Protein AF-A0A397RSS6-F1 (afdb_monomer_lite)

Foldseek 3Di:
DALCVLVVLCVLVVHDLVRLCVQLVHDSVVNVCSNVVNDPDDPVSVVSSCVVSVVSPPPDDDDDPPVVPVVVPVVPPPPDPDDDDDDDDDDDDDPDDDDDPPQPQDAQPPPRDTDRDPVQWDWDWDWDPPDPDTDIDIGIHGPVVVVCVVPPPDVVVVVCPDVVVVVLLVCLPVVLVVLLVVLQVVLVVCVVVVNVVSNVVSNVVSVLVSLLSSCVSNPVVPSVVLVVVLVVVVVVVVVVDDPDPDDDPPVVVVVVVVVVVVVVVSVVVNVVVSVVSVVCCVPVVVVVVVVVVVVVD

Sequence (297 aa):
MKGNYIKENRLRLNMTQSDLAEKLDVSVLKISRWEDDSIEPSLDEISKMASIFGEGDNLEENIDNTNQSLELLNEENAIEDSTLDELKVDTPLFEDSLKQSKVIHETCRRCGKTITNKDDLFVIIHSDSDNVKPSIREEYVCRICKFASENKPIVLKSCLKSPYFLVLSIHAIVWPLIHIMIFLGIAFSYFFEGNTALFIFFTLFAVIISTYIGCVISHNNFISKIFYIGIDYIRNAAKKYKPCSRFDFAGCARNERAFRFSGHILLFSFLASLFVGIFTSIFVYPYALIKNLKRAF

Radius of gyration: 34.44 Å; chains: 1; bounding box: 94×72×80 Å

Structure (mmCIF, N/CA/C/O backbone):
data_AF-A0A397RSS6-F1
#
_entry.id   AF-A0A397RSS6-F1
#
loop_
_atom_site.group_PDB
_atom_site.id
_atom_site.type_symbol
_atom_site.label_atom_id
_atom_site.label_alt_id
_atom_site.label_comp_id
_atom_site.label_asym_id
_atom_site.label_entity_id
_atom_site.label_seq_id
_atom_site.pdbx_PDB_ins_code
_atom_site.Cartn_x
_atom_site.Cartn_y
_atom_site.Cartn_z
_atom_site.occupancy
_atom_site.B_iso_or_equiv
_atom_site.auth_seq_id
_atom_site.auth_comp_id
_atom_site.auth_asym_id
_atom_site.auth_atom_id
_atom_site.pdbx_PDB_model_num
ATOM 1 N N . MET A 1 1 ? -35.796 18.996 18.328 1.00 61.34 1 MET A N 1
ATOM 2 C CA . MET A 1 1 ? -34.848 19.678 19.247 1.00 61.34 1 MET A CA 1
ATOM 3 C C . MET A 1 1 ? -33.461 19.580 18.628 1.00 61.34 1 MET A C 1
ATOM 5 O O . MET A 1 1 ? -33.112 18.483 18.229 1.00 61.34 1 MET A O 1
ATOM 9 N N . LYS A 1 2 ? -32.719 20.684 18.453 1.00 80.94 2 LYS A N 1
ATOM 10 C CA . LYS A 1 2 ? -31.412 20.654 17.758 1.00 80.94 2 LYS A CA 1
ATOM 11 C C . LYS A 1 2 ? -30.300 20.141 18.684 1.00 80.94 2 LYS A C 1
ATOM 13 O O . LYS A 1 2 ? -30.243 20.565 19.834 1.00 80.94 2 LYS A O 1
ATOM 18 N N . GLY A 1 3 ? -29.388 19.318 18.183 1.00 84.06 3 GLY A N 1
ATOM 19 C CA . GLY A 1 3 ? -28.268 18.724 18.918 1.00 84.06 3 GLY A CA 1
ATOM 20 C C . GLY A 1 3 ? -27.328 19.743 19.557 1.00 84.06 3 GLY A C 1
ATOM 21 O O . GLY A 1 3 ? -26.909 19.576 20.704 1.00 84.06 3 GLY A O 1
ATOM 22 N N . ASN A 1 4 ? -27.105 20.877 18.886 1.00 86.12 4 ASN A N 1
ATOM 23 C CA . ASN A 1 4 ? -26.340 21.996 19.450 1.00 86.12 4 ASN A CA 1
ATOM 24 C C . ASN A 1 4 ? -26.937 22.530 20.765 1.00 86.12 4 ASN A C 1
ATOM 26 O O . ASN A 1 4 ? -26.184 22.866 21.674 1.00 86.12 4 ASN A O 1
ATOM 30 N N . TYR A 1 5 ? -28.266 22.530 20.916 1.00 88.31 5 TYR A N 1
ATOM 31 C CA . TYR A 1 5 ? -28.932 22.998 22.138 1.00 88.31 5 TYR A CA 1
ATOM 32 C C . TYR A 1 5 ? -28.637 22.093 23.346 1.00 88.31 5 TYR A C 1
ATOM 34 O O . TYR A 1 5 ? -28.460 22.580 24.463 1.00 88.31 5 TYR A O 1
ATOM 42 N N . ILE A 1 6 ? -28.536 20.777 23.123 1.00 91.50 6 ILE A N 1
ATOM 43 C CA . ILE A 1 6 ? -28.175 19.795 24.161 1.00 91.50 6 ILE A CA 1
ATOM 44 C C . ILE A 1 6 ? -26.747 20.052 24.632 1.00 91.50 6 ILE A C 1
ATOM 46 O O . ILE A 1 6 ? -26.480 20.137 25.831 1.00 91.50 6 ILE A O 1
ATOM 50 N N . LYS A 1 7 ? -25.833 20.224 23.675 1.00 93.00 7 LYS A N 1
ATOM 51 C CA . LYS A 1 7 ? -24.418 20.465 23.945 1.00 93.00 7 LYS A CA 1
ATOM 52 C C . LYS A 1 7 ? -24.196 21.766 24.713 1.00 93.00 7 LYS A C 1
ATOM 54 O O . LYS A 1 7 ? -23.434 21.780 25.676 1.00 93.00 7 LYS A O 1
ATOM 59 N N . GLU A 1 8 ? -24.863 22.843 24.309 1.00 90.56 8 GLU A N 1
ATOM 60 C CA . GLU A 1 8 ? -24.770 24.151 24.964 1.00 90.56 8 GLU A CA 1
ATOM 61 C C . GLU A 1 8 ? -25.280 24.105 26.408 1.00 90.56 8 GLU A C 1
ATOM 63 O O . GLU A 1 8 ? -24.579 24.558 27.310 1.00 90.56 8 GLU A O 1
ATOM 68 N N . ASN A 1 9 ? -26.440 23.489 26.662 1.00 90.38 9 ASN A N 1
ATOM 69 C CA . ASN A 1 9 ? -26.976 23.368 28.021 1.00 90.38 9 ASN A CA 1
ATOM 70 C C . ASN A 1 9 ? -26.134 22.454 28.913 1.00 90.38 9 ASN A C 1
ATOM 72 O O . ASN A 1 9 ? -25.902 22.773 30.078 1.00 90.38 9 ASN A O 1
ATOM 76 N N . ARG A 1 10 ? -25.602 21.359 28.362 1.00 93.94 10 ARG A N 1
ATOM 77 C CA . ARG A 1 10 ? -24.673 20.491 29.089 1.00 93.94 10 ARG A CA 1
ATOM 78 C C . ARG A 1 10 ? -23.413 21.249 29.515 1.00 93.94 10 ARG A C 1
ATOM 80 O O . ARG A 1 10 ? -22.979 21.131 30.658 1.00 93.94 10 ARG A O 1
ATOM 87 N N . LEU A 1 11 ? -22.830 22.031 28.603 1.00 91.31 11 LEU A N 1
ATOM 88 C CA . LEU A 1 11 ? -21.647 22.844 28.893 1.00 91.31 11 LEU A CA 1
ATOM 89 C C . LEU A 1 11 ? -21.956 23.984 29.868 1.00 91.31 11 LEU A C 1
ATOM 91 O O . LEU A 1 11 ? -21.138 24.249 30.743 1.00 91.31 11 LEU A O 1
ATOM 95 N N . ARG A 1 12 ? -23.141 24.603 29.777 1.00 89.81 12 ARG A N 1
ATOM 96 C CA . ARG A 1 12 ? -23.616 25.614 30.737 1.00 89.81 12 ARG A CA 1
ATOM 97 C C . ARG A 1 12 ? -23.629 25.076 32.170 1.00 89.81 12 ARG A C 1
ATOM 99 O O . ARG A 1 12 ? -23.274 25.799 33.092 1.00 89.81 12 ARG A O 1
ATOM 106 N N . LEU A 1 13 ? -23.978 23.803 32.344 1.00 89.44 13 LEU A N 1
ATOM 107 C CA . LEU A 1 13 ? -23.986 23.116 33.638 1.00 89.44 13 LEU A CA 1
ATOM 108 C C . LEU A 1 13 ? -22.639 22.465 34.010 1.00 89.44 13 LEU A C 1
ATOM 110 O O . LEU A 1 13 ? -22.579 21.710 34.977 1.00 89.44 13 LEU A O 1
ATOM 114 N N . ASN A 1 14 ? -21.561 22.724 33.257 1.00 91.06 14 ASN A N 1
ATOM 115 C CA . ASN A 1 14 ? -20.232 22.117 33.436 1.00 91.06 14 ASN A CA 1
ATOM 116 C C . ASN A 1 14 ? -20.226 20.575 33.445 1.00 91.06 14 ASN A C 1
ATOM 118 O O . ASN A 1 14 ? -19.371 19.954 34.073 1.00 91.06 14 ASN A O 1
ATOM 122 N N . MET A 1 15 ? -21.156 19.944 32.729 1.00 91.12 15 MET A N 1
ATOM 123 C CA . MET A 1 15 ? -21.258 18.486 32.653 1.00 91.12 15 MET A CA 1
ATOM 124 C C . MET A 1 15 ? -20.458 17.934 31.471 1.00 91.12 15 MET A C 1
ATOM 126 O O . MET A 1 15 ? -20.428 18.517 30.384 1.00 91.12 15 MET A O 1
ATOM 130 N N . THR A 1 16 ? -19.849 16.763 31.632 1.00 93.31 16 THR A N 1
ATOM 131 C CA . THR A 1 16 ? -19.328 15.961 30.518 1.00 93.31 16 THR A CA 1
ATOM 132 C C . THR A 1 16 ? -20.450 15.142 29.870 1.00 93.31 16 THR A C 1
ATOM 134 O O . THR A 1 16 ? -21.538 14.996 30.427 1.00 93.31 16 THR A O 1
ATOM 137 N N . GLN A 1 17 ? -20.220 14.602 28.665 1.00 94.19 17 GLN A N 1
ATOM 138 C CA . GLN A 1 17 ? -21.208 13.724 28.013 1.00 94.19 17 GLN A CA 1
ATOM 139 C C . GLN A 1 17 ? -21.529 12.488 28.868 1.00 94.19 17 GLN A C 1
ATOM 141 O O . GLN A 1 17 ? -22.650 11.993 28.808 1.00 94.19 17 GLN A O 1
ATOM 146 N N . SER A 1 18 ? -20.566 12.011 29.664 1.00 92.50 18 SER A N 1
ATOM 147 C CA . SER A 1 18 ? -20.765 10.906 30.603 1.00 92.50 18 SER A CA 1
ATOM 148 C C . SER A 1 18 ? -21.692 11.292 31.751 1.00 92.50 18 SER A C 1
ATOM 150 O O . SER A 1 18 ? -22.596 10.529 32.064 1.00 92.50 18 SER A O 1
ATOM 152 N N . ASP A 1 19 ? -21.528 12.493 32.308 1.00 90.56 19 ASP A N 1
ATOM 153 C CA . ASP A 1 19 ? -22.337 12.955 33.443 1.00 90.56 19 ASP A CA 1
ATOM 154 C C . ASP A 1 19 ? -23.806 13.154 33.039 1.00 90.56 19 ASP A C 1
ATOM 156 O O . ASP A 1 19 ? -24.722 12.790 33.772 1.00 90.56 19 ASP A O 1
ATOM 160 N N . LEU A 1 20 ? -24.050 13.686 31.833 1.00 92.94 20 LEU A N 1
ATOM 161 C CA . LEU A 1 20 ? -25.410 13.805 31.297 1.00 92.94 20 LEU A CA 1
ATOM 162 C C . LEU A 1 20 ? -26.028 12.430 31.003 1.00 92.94 20 LEU A C 1
ATOM 164 O O . LEU A 1 20 ? -27.218 12.226 31.226 1.00 92.94 20 LEU A O 1
ATOM 168 N N . ALA A 1 21 ? -25.222 11.491 30.505 1.00 95.12 21 ALA A N 1
ATOM 169 C CA . ALA A 1 21 ? -25.665 10.133 30.217 1.00 95.12 21 ALA A CA 1
ATOM 170 C C . ALA A 1 21 ? -26.074 9.383 31.494 1.00 95.12 21 ALA A C 1
ATOM 172 O O . ALA A 1 21 ? -27.105 8.718 31.501 1.00 95.12 21 ALA A O 1
ATOM 173 N N . GLU A 1 22 ? -25.309 9.549 32.575 1.00 93.12 22 GLU A N 1
ATOM 174 C CA . GLU A 1 22 ? -25.611 8.984 33.891 1.00 93.12 22 GLU A CA 1
ATOM 175 C C . GLU A 1 22 ? -26.913 9.555 34.467 1.00 93.12 22 GLU A C 1
ATOM 177 O O . GLU A 1 22 ? -27.775 8.795 34.900 1.00 93.12 22 GLU A O 1
ATOM 182 N N . LYS A 1 23 ? -27.120 10.877 34.386 1.00 91.62 23 LYS A N 1
ATOM 183 C CA . LYS A 1 23 ? -28.360 11.517 34.863 1.00 91.62 23 LYS A CA 1
ATOM 184 C C . LYS A 1 23 ? -29.616 11.105 34.091 1.00 91.62 23 LYS A C 1
ATOM 186 O O . LYS A 1 23 ? -30.710 11.150 34.643 1.00 91.62 23 LYS A O 1
ATOM 191 N N . LEU A 1 24 ? -29.470 10.752 32.818 1.00 91.94 24 LEU A N 1
ATOM 192 C CA . LEU A 1 24 ? -30.577 10.347 31.948 1.00 91.94 24 LEU A CA 1
ATOM 193 C C . LEU A 1 24 ? -30.779 8.827 31.887 1.00 91.94 24 LEU A C 1
ATOM 195 O O . LEU A 1 24 ? -31.709 8.386 31.216 1.00 91.94 24 LEU A O 1
ATOM 199 N N . ASP A 1 25 ? -29.918 8.047 32.549 1.00 93.38 25 ASP A N 1
ATOM 200 C CA . ASP A 1 25 ? -29.847 6.584 32.436 1.00 93.38 25 ASP A CA 1
ATOM 201 C C . ASP A 1 25 ? -29.768 6.102 30.973 1.00 93.38 25 ASP A C 1
ATOM 203 O O . ASP A 1 25 ? -30.476 5.207 30.508 1.00 93.38 25 ASP A O 1
ATOM 207 N N . VAL A 1 26 ? -28.901 6.749 30.189 1.00 92.38 26 VAL A N 1
ATOM 208 C CA . VAL A 1 26 ? -28.655 6.391 28.787 1.00 92.38 26 VAL A CA 1
ATOM 209 C C . VAL A 1 26 ? -27.176 6.157 28.527 1.00 92.38 26 VAL A C 1
ATOM 211 O O . VAL A 1 26 ? -26.295 6.573 29.270 1.00 92.38 26 VAL A O 1
ATOM 214 N N . SER A 1 27 ? -26.859 5.498 27.412 1.00 92.75 27 SER A N 1
ATOM 215 C CA . SER A 1 27 ? -25.459 5.355 27.002 1.00 92.75 27 SER A CA 1
ATOM 216 C C . SER A 1 27 ? -24.869 6.694 26.539 1.00 92.75 27 SER A C 1
ATOM 218 O O . SER A 1 27 ? -25.512 7.433 25.793 1.00 92.75 27 SER A O 1
ATOM 220 N N . VAL A 1 28 ? -23.596 6.951 26.857 1.00 91.44 28 VAL A N 1
ATOM 221 C CA . VAL A 1 28 ? -22.838 8.135 26.389 1.00 91.44 28 VAL A CA 1
ATOM 222 C C . VAL A 1 28 ? -22.872 8.284 24.862 1.00 91.44 28 VAL A C 1
ATOM 224 O O . VAL A 1 28 ? -22.948 9.388 24.327 1.00 91.44 28 VAL A O 1
ATOM 227 N N . LEU A 1 29 ? -22.882 7.159 24.137 1.00 89.12 29 LEU A N 1
ATOM 228 C CA . LEU A 1 29 ? -23.001 7.149 22.678 1.00 89.12 29 LEU A CA 1
ATOM 229 C C . LEU A 1 29 ? -24.323 7.769 22.203 1.00 89.12 29 LEU A C 1
ATOM 231 O O . LEU A 1 29 ? -24.345 8.410 21.156 1.00 89.12 29 LEU A O 1
ATOM 235 N N . LYS A 1 30 ? -25.411 7.584 22.959 1.00 92.44 30 LYS A N 1
ATOM 236 C CA . LYS A 1 30 ? -26.723 8.166 22.656 1.00 92.44 30 LYS A CA 1
ATOM 237 C C . LYS A 1 30 ? -26.662 9.693 22.745 1.00 92.44 30 LYS A C 1
ATOM 239 O O . LYS A 1 30 ? -27.062 10.351 21.794 1.00 92.44 30 LYS A O 1
ATOM 244 N N . ILE A 1 31 ? -26.027 10.228 23.793 1.00 93.81 31 ILE A N 1
ATOM 245 C CA . ILE A 1 31 ? -25.783 11.672 23.958 1.00 93.81 31 ILE A CA 1
ATOM 246 C C . ILE A 1 31 ? -24.947 12.231 22.805 1.00 93.81 31 ILE A C 1
ATOM 248 O O . ILE A 1 31 ? -25.343 13.209 22.182 1.00 93.81 31 ILE A O 1
ATOM 252 N N . SER A 1 32 ? -23.825 11.585 22.466 1.00 92.12 32 SER A N 1
ATOM 253 C CA . SER A 1 32 ? -22.986 12.017 21.337 1.00 92.12 32 SER A CA 1
ATOM 254 C C . SER A 1 32 ? -23.769 12.045 20.025 1.00 92.12 32 SER A C 1
ATOM 256 O O . SER A 1 32 ? -23.600 12.964 19.232 1.00 92.12 32 SER A O 1
ATOM 258 N N . ARG A 1 33 ? -24.645 11.061 19.797 1.00 91.25 33 ARG A N 1
ATOM 259 C CA . ARG A 1 33 ? -25.476 11.003 18.592 1.00 91.25 33 ARG A CA 1
ATOM 260 C C . ARG A 1 33 ? -26.552 12.081 18.550 1.00 91.25 33 ARG A C 1
ATOM 262 O O . ARG A 1 33 ? -26.866 12.529 17.449 1.00 91.25 33 ARG A O 1
ATOM 269 N N . TRP A 1 34 ? -27.092 12.470 19.701 1.00 94.38 34 TRP A N 1
ATOM 270 C CA . TRP A 1 34 ? -28.018 13.593 19.811 1.00 94.38 34 TRP A CA 1
ATOM 271 C C . TRP A 1 34 ? -27.315 14.928 19.579 1.00 94.38 34 TRP A C 1
ATOM 273 O O . TRP A 1 34 ? -27.836 15.751 18.840 1.00 94.38 34 TRP A O 1
ATOM 283 N N . GLU A 1 35 ? -26.124 15.134 20.153 1.00 93.38 35 GLU A N 1
ATOM 284 C CA . GLU A 1 35 ? -25.342 16.365 19.955 1.00 93.38 35 GLU A CA 1
ATOM 285 C C . GLU A 1 35 ? -24.903 16.562 18.496 1.00 93.38 35 GLU A C 1
ATOM 287 O O . GLU A 1 35 ? -24.847 17.698 18.032 1.00 93.38 35 GLU A O 1
ATOM 292 N N . ASP A 1 36 ? -24.637 15.471 17.772 1.00 91.25 36 ASP A N 1
ATOM 293 C CA . ASP A 1 36 ? -24.241 15.483 16.357 1.00 91.25 36 ASP A CA 1
ATOM 294 C C . ASP A 1 36 ? -25.440 15.459 15.376 1.00 91.25 36 ASP A C 1
ATOM 296 O O . ASP A 1 36 ? -25.244 15.220 14.183 1.00 91.25 36 ASP A O 1
ATOM 300 N N . ASP A 1 37 ? -26.680 15.648 15.854 1.00 88.38 37 ASP A N 1
ATOM 301 C CA . ASP A 1 37 ? -27.925 15.604 15.054 1.00 88.38 37 ASP A CA 1
ATOM 302 C C . ASP A 1 37 ? -28.126 14.289 14.261 1.00 88.38 37 ASP A C 1
ATOM 304 O O . ASP A 1 37 ? -28.884 14.215 13.294 1.00 88.38 37 ASP A O 1
ATOM 308 N N . SER A 1 38 ? -27.439 13.213 14.657 1.00 82.00 38 SER A N 1
ATOM 309 C CA . SER A 1 38 ? -27.471 11.933 13.935 1.00 82.00 38 SER A CA 1
ATOM 310 C C . SER A 1 38 ? -28.691 11.075 14.278 1.00 82.00 38 SER A C 1
ATOM 312 O O . SER A 1 38 ? -29.079 10.211 13.491 1.00 82.00 38 SER A O 1
ATOM 314 N N . ILE A 1 39 ? -29.267 11.284 15.464 1.00 87.19 39 ILE A N 1
ATOM 315 C CA . ILE A 1 39 ? -30.480 10.635 15.968 1.00 87.19 39 ILE A CA 1
ATOM 316 C C . ILE A 1 39 ? -31.247 11.679 16.779 1.00 87.19 39 ILE A C 1
ATOM 318 O O . ILE A 1 39 ? -30.634 12.425 17.539 1.00 87.19 39 ILE A O 1
ATOM 322 N N . GLU A 1 40 ? -32.573 11.708 16.659 1.00 87.25 40 GLU A N 1
ATOM 323 C CA . GLU A 1 40 ? -33.415 12.559 17.502 1.00 87.25 40 GLU A CA 1
ATOM 324 C C . GLU A 1 40 ? -33.779 11.851 18.824 1.00 87.25 40 GLU A C 1
ATOM 326 O O . GLU A 1 40 ? -34.055 10.645 18.818 1.00 87.25 40 GLU A O 1
ATOM 331 N N . PRO A 1 41 ? -33.759 12.560 19.968 1.00 89.69 41 PRO A N 1
ATOM 332 C CA . PRO A 1 41 ? -34.230 12.024 21.242 1.00 89.69 41 PRO A CA 1
ATOM 333 C C . PRO A 1 41 ? -35.751 11.820 21.232 1.00 89.69 41 PRO A C 1
ATOM 335 O O . PRO A 1 41 ? -36.490 12.561 20.584 1.00 89.69 41 PRO A O 1
ATOM 338 N N . SER A 1 42 ? -36.221 10.821 21.977 1.00 90.12 42 SER A N 1
ATOM 339 C CA . SER A 1 42 ? -37.654 10.581 22.181 1.00 90.12 42 SER A CA 1
ATOM 340 C C . SER A 1 42 ? -38.282 11.625 23.113 1.00 90.12 42 SER A C 1
ATOM 342 O O . SER A 1 42 ? -37.580 12.321 23.845 1.00 90.12 42 SER A O 1
ATOM 344 N N . LEU A 1 43 ? -39.615 11.728 23.113 1.00 81.94 43 LEU A N 1
ATOM 345 C CA . LEU A 1 43 ? -40.342 12.694 23.949 1.00 81.94 43 LEU A CA 1
ATOM 346 C C . LEU A 1 43 ? -40.062 12.520 25.453 1.00 81.94 43 LEU A C 1
ATOM 348 O O . LEU A 1 43 ? -39.875 13.517 26.146 1.00 81.94 43 LEU A O 1
ATOM 352 N N . ASP A 1 44 ? -39.950 11.281 25.939 1.00 86.12 44 ASP A N 1
ATOM 353 C CA . ASP A 1 44 ? -39.590 10.985 27.337 1.00 86.12 44 ASP A CA 1
ATOM 354 C C . ASP A 1 44 ? -38.183 11.509 27.686 1.00 86.12 44 ASP A C 1
ATOM 356 O O . ASP A 1 44 ? -37.962 12.145 28.715 1.00 86.12 44 ASP A O 1
ATOM 360 N N . GLU A 1 45 ? -37.224 11.330 26.778 1.00 90.94 45 GLU A N 1
ATOM 361 C CA . GLU A 1 45 ? -35.846 11.800 26.960 1.00 90.94 45 GLU A CA 1
ATOM 362 C C . GLU A 1 45 ? -35.745 13.320 26.896 1.00 90.94 45 GLU A C 1
ATOM 364 O O . GLU A 1 45 ? -34.968 13.917 27.638 1.00 90.94 45 GLU A O 1
ATOM 369 N N . ILE A 1 46 ? -36.549 13.953 26.040 1.00 88.94 46 ILE A N 1
ATOM 370 C CA . ILE A 1 46 ? -36.679 15.411 25.988 1.00 88.94 46 ILE A CA 1
ATOM 371 C C . ILE A 1 46 ? -37.256 15.933 27.306 1.00 88.94 46 ILE A C 1
ATOM 373 O O . ILE A 1 46 ? -36.728 16.908 27.834 1.00 88.94 46 ILE A O 1
ATOM 377 N N . SER A 1 47 ? -38.270 15.272 27.872 1.00 84.44 47 SER A N 1
ATOM 378 C CA . SER A 1 47 ? -38.851 15.651 29.166 1.00 84.44 47 SER A CA 1
ATOM 379 C C . SER A 1 47 ? -37.823 15.554 30.297 1.00 84.44 47 SER A C 1
ATOM 381 O O . SER A 1 47 ? -37.648 16.501 31.058 1.00 84.44 47 SER A O 1
ATOM 383 N N . LYS A 1 48 ? -37.071 14.449 30.365 1.00 89.00 4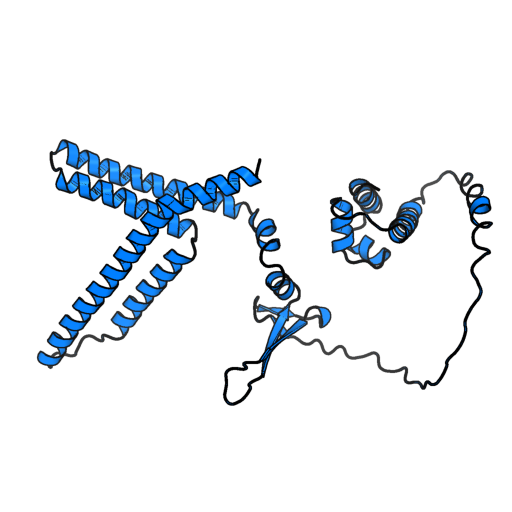8 LYS A N 1
ATOM 384 C CA . LYS A 1 48 ? -36.004 14.260 31.363 1.00 89.00 48 LYS A CA 1
ATOM 385 C C . LYS A 1 48 ? -34.865 15.267 31.196 1.00 89.00 48 LYS A C 1
ATOM 387 O O . LYS A 1 48 ? -34.371 15.818 32.178 1.00 89.00 48 LYS A O 1
ATOM 392 N N . MET A 1 49 ? -34.465 15.552 29.954 1.00 89.62 49 MET A N 1
ATOM 393 C CA . MET A 1 49 ? -33.481 16.596 29.656 1.00 89.62 49 MET A CA 1
ATOM 394 C C . MET A 1 49 ? -33.978 17.978 30.074 1.00 89.62 49 MET A C 1
ATOM 396 O O . MET A 1 49 ? -33.200 18.749 30.627 1.00 89.62 49 MET A O 1
ATOM 400 N N . ALA A 1 50 ? -35.255 18.288 29.849 1.00 86.62 50 ALA A N 1
ATOM 401 C CA . ALA A 1 50 ? -35.848 19.554 30.260 1.00 86.62 50 ALA A CA 1
ATOM 402 C C . ALA A 1 50 ? -35.822 19.725 31.786 1.00 86.62 50 ALA A C 1
ATOM 404 O O . ALA A 1 50 ? -35.469 20.805 32.252 1.00 86.62 50 ALA A O 1
ATOM 405 N N . SER A 1 51 ? -36.086 18.666 32.562 1.00 86.56 51 SER A N 1
ATOM 406 C CA . SER A 1 51 ? -35.939 18.695 34.025 1.00 86.56 51 SER A CA 1
ATOM 407 C C . SER A 1 51 ? -34.497 19.001 34.448 1.00 86.56 51 SER A C 1
ATOM 409 O O . SER A 1 51 ? -34.265 19.910 35.236 1.00 86.56 51 SER A O 1
ATOM 411 N N . ILE A 1 52 ? -33.509 18.324 33.854 1.00 86.81 52 ILE A N 1
ATOM 412 C CA . ILE A 1 52 ? -32.087 18.520 34.192 1.00 86.81 52 ILE A CA 1
ATOM 413 C C . ILE A 1 52 ? -31.584 19.909 33.772 1.00 86.81 52 ILE A C 1
ATOM 415 O O . ILE A 1 52 ? -30.792 20.528 34.481 1.00 86.81 52 ILE A O 1
ATOM 419 N N . PHE A 1 53 ? -32.007 20.401 32.606 1.00 86.81 53 PHE A N 1
ATOM 420 C CA . PHE A 1 53 ? -31.600 21.714 32.101 1.00 86.81 53 PHE A CA 1
ATOM 421 C C . PHE A 1 53 ? -32.337 22.867 32.799 1.00 86.81 53 PHE A C 1
ATOM 423 O O . PHE A 1 53 ? -31.780 23.965 32.882 1.00 86.81 53 PHE A O 1
ATOM 430 N N . GLY A 1 54 ? -33.538 22.610 33.328 1.00 70.19 54 GLY A N 1
ATOM 431 C CA . GLY A 1 54 ? -34.329 23.534 34.146 1.00 70.19 54 GLY A CA 1
ATOM 432 C C . GLY A 1 54 ? -33.850 23.648 35.597 1.00 70.19 54 GLY A C 1
ATOM 433 O O . GLY A 1 54 ? -33.921 24.725 36.171 1.00 70.19 54 GLY A O 1
ATOM 434 N N . GLU A 1 55 ? -33.255 22.597 36.169 1.00 58.03 55 GLU A N 1
ATOM 435 C CA . GLU A 1 55 ? -32.635 22.629 37.512 1.00 58.03 55 GLU A CA 1
ATOM 436 C C . GLU A 1 55 ? -31.366 23.503 37.598 1.00 58.03 55 GLU A C 1
ATOM 438 O O . GLU A 1 55 ? -30.803 23.699 38.676 1.00 58.03 55 GLU A O 1
ATOM 443 N N . GLY A 1 56 ? -30.904 24.044 36.466 1.00 45.88 56 GLY A N 1
ATOM 444 C CA . GLY A 1 56 ? -29.797 24.996 36.400 1.00 45.88 56 GLY A CA 1
ATOM 445 C C . GLY A 1 56 ? -30.117 26.406 36.901 1.00 45.88 56 GLY A C 1
ATOM 446 O O . GLY A 1 56 ? -29.183 27.191 37.052 1.00 45.88 56 GLY A O 1
ATOM 447 N N . ASP A 1 57 ? -31.389 26.731 37.151 1.00 41.38 57 ASP A N 1
ATOM 448 C CA . ASP A 1 57 ? -31.802 28.013 37.730 1.00 41.38 57 ASP A CA 1
ATOM 449 C C . ASP A 1 57 ? -31.819 27.935 39.259 1.00 41.38 57 ASP A C 1
ATOM 451 O O . ASP A 1 57 ? -32.844 27.792 39.916 1.00 41.38 57 ASP A O 1
ATOM 455 N N . ASN A 1 58 ? -30.629 28.081 39.832 1.00 37.78 58 ASN A N 1
ATOM 456 C CA . ASN A 1 58 ? -30.469 28.810 41.083 1.00 37.78 58 ASN A CA 1
ATOM 457 C C . ASN A 1 58 ? -29.481 29.945 40.835 1.00 37.78 58 ASN A C 1
ATOM 459 O O . ASN A 1 58 ? -28.311 29.859 41.197 1.00 37.78 58 ASN A O 1
ATOM 463 N N . LEU A 1 59 ? -29.984 30.990 40.183 1.00 37.66 59 LEU A N 1
ATOM 464 C CA . LEU A 1 59 ? -29.574 32.381 40.343 1.00 37.66 59 LEU A CA 1
ATOM 465 C C . LEU A 1 59 ? -30.801 33.226 39.966 1.00 37.66 59 LEU A C 1
ATOM 467 O O . LEU A 1 59 ? -31.016 33.524 38.802 1.00 37.66 59 LEU A O 1
ATOM 471 N N . GLU A 1 60 ? -31.630 33.481 40.983 1.00 44.28 60 GLU A N 1
ATOM 472 C CA . GLU A 1 60 ? -32.561 34.613 41.129 1.00 44.28 60 GLU A CA 1
ATOM 473 C C . GLU A 1 60 ? -33.252 35.136 39.850 1.00 44.28 60 GLU A C 1
ATOM 475 O O . GLU A 1 60 ? -32.710 36.000 39.174 1.00 44.28 60 GLU A O 1
ATOM 480 N N . GLU A 1 61 ? -34.476 34.668 39.566 1.00 44.72 61 GLU A N 1
ATOM 481 C CA . GLU A 1 61 ? -35.687 35.479 39.285 1.00 44.72 61 GLU A CA 1
ATOM 482 C C . GLU A 1 61 ? -36.771 34.670 38.539 1.00 44.72 61 GLU A C 1
ATOM 484 O O . GLU A 1 61 ? -36.487 33.884 37.643 1.00 44.72 61 GLU A O 1
ATOM 489 N N . ASN A 1 62 ? -38.036 34.961 38.867 1.00 36.28 62 ASN A N 1
ATOM 490 C CA . ASN A 1 62 ? -39.273 34.568 38.167 1.00 36.28 62 ASN A CA 1
ATOM 491 C C . ASN A 1 62 ? -39.872 33.178 38.441 1.00 36.28 62 ASN A C 1
ATOM 493 O O . ASN A 1 62 ? -40.201 32.404 37.542 1.00 36.28 62 ASN A O 1
ATOM 497 N N . ILE A 1 63 ? -40.190 32.957 39.717 1.00 41.66 63 ILE A N 1
ATOM 498 C CA . ILE A 1 63 ? -41.448 32.303 40.100 1.00 41.66 63 ILE A CA 1
ATOM 499 C C . ILE A 1 63 ? -42.570 33.243 39.643 1.00 41.66 63 ILE A C 1
ATOM 501 O O . ILE A 1 63 ? -42.614 34.349 40.157 1.00 41.66 63 ILE A O 1
ATOM 505 N N . ASP A 1 64 ? -43.388 32.850 38.660 1.00 44.75 64 ASP A N 1
ATOM 506 C CA . ASP A 1 64 ? -44.801 33.286 38.541 1.00 44.75 64 ASP A CA 1
ATOM 507 C C . ASP A 1 64 ? -45.543 32.643 37.348 1.00 44.75 64 ASP A C 1
ATOM 509 O O . ASP A 1 64 ? -46.763 32.520 37.385 1.00 44.75 64 ASP A O 1
ATOM 513 N N . ASN A 1 65 ? -44.856 32.127 36.318 1.00 46.31 65 ASN A N 1
ATOM 514 C CA . ASN A 1 65 ? -45.544 31.694 35.084 1.00 46.31 65 ASN A CA 1
ATOM 515 C C . ASN A 1 65 ? -45.840 30.183 34.954 1.00 46.31 65 ASN A C 1
ATOM 517 O O . ASN A 1 65 ? -46.538 29.781 34.025 1.00 46.31 65 ASN A O 1
ATOM 521 N N . THR A 1 66 ? -45.352 29.329 35.859 1.00 42.41 66 THR A N 1
ATOM 522 C CA . THR A 1 66 ? -45.450 27.858 35.700 1.00 42.41 66 THR A CA 1
ATOM 523 C C . THR A 1 66 ? -46.755 27.261 36.240 1.00 42.41 66 THR A C 1
ATOM 525 O O . THR A 1 66 ? -47.160 26.178 35.828 1.00 42.41 66 THR A O 1
ATOM 528 N N . ASN A 1 67 ? -47.469 27.971 37.116 1.00 48.12 67 ASN A N 1
ATOM 529 C CA . ASN A 1 67 ? -48.689 27.436 37.732 1.00 48.12 67 ASN A CA 1
ATOM 530 C C . ASN A 1 67 ? -49.907 27.448 36.791 1.00 48.12 67 ASN A C 1
ATOM 532 O O . ASN A 1 67 ? -50.888 26.770 37.069 1.00 48.12 67 ASN A O 1
ATOM 536 N N . GLN A 1 68 ? -49.847 28.162 35.661 1.00 48.94 68 GLN A N 1
ATOM 537 C CA . GLN A 1 68 ? -50.984 28.297 34.743 1.00 48.94 68 GLN A CA 1
ATOM 538 C C . GLN A 1 68 ? -51.078 27.169 33.698 1.00 48.94 68 GLN A C 1
ATOM 540 O O . GLN A 1 68 ? -52.144 26.925 33.142 1.00 48.94 68 GLN A O 1
ATOM 545 N N . SER A 1 69 ? -49.982 26.457 33.426 1.00 48.06 69 SER A N 1
ATOM 546 C CA . SER A 1 69 ? -49.923 25.399 32.403 1.00 48.06 69 SER A CA 1
ATOM 547 C C . SER A 1 69 ? -50.128 23.982 32.956 1.00 48.06 69 SER A C 1
ATOM 549 O O . SER A 1 69 ? -50.384 23.065 32.178 1.00 48.06 69 SER A O 1
ATOM 551 N N . LEU A 1 70 ? -50.068 23.799 34.280 1.00 51.25 70 LEU A N 1
ATOM 552 C CA . LEU A 1 70 ? -50.250 22.503 34.951 1.00 51.25 70 LEU A CA 1
ATOM 553 C C . LEU A 1 70 ? -51.726 22.139 35.198 1.00 51.25 70 LEU A C 1
ATOM 555 O O . LEU A 1 70 ? -52.045 20.957 35.301 1.00 51.25 70 LEU A O 1
ATOM 559 N N . GLU A 1 71 ? -52.640 23.114 35.233 1.00 53.16 71 GLU A N 1
ATOM 560 C CA . GLU A 1 71 ? -54.080 22.843 35.393 1.00 53.16 71 GLU A CA 1
ATOM 561 C C . GLU A 1 71 ? -54.734 22.288 34.117 1.00 53.16 71 GLU A C 1
ATOM 563 O O . GLU A 1 71 ? -55.682 21.518 34.207 1.00 53.16 71 GLU A O 1
ATOM 568 N N . LEU A 1 72 ? -54.194 22.588 32.930 1.00 53.72 72 LEU A N 1
ATOM 569 C CA . LEU A 1 72 ? -54.796 22.181 31.651 1.00 53.72 72 LEU A CA 1
ATOM 570 C C . LEU A 1 72 ? -54.471 20.738 31.229 1.00 53.72 72 LEU A C 1
ATOM 572 O O . LEU A 1 72 ? -55.144 20.198 30.359 1.00 53.72 72 LEU A O 1
ATOM 576 N N . LEU A 1 73 ? -53.455 20.104 31.825 1.00 46.25 73 LEU A N 1
ATOM 577 C CA . LEU A 1 73 ? -53.008 18.752 31.447 1.00 46.25 73 LEU A CA 1
ATOM 578 C C . LEU A 1 73 ? -53.565 17.644 32.354 1.00 46.25 73 LEU A C 1
ATOM 580 O O . LEU A 1 73 ? -53.483 16.466 32.010 1.00 46.25 73 LEU A O 1
ATOM 584 N N . ASN A 1 74 ? -54.148 18.005 33.501 1.00 49.53 74 ASN A N 1
ATOM 585 C CA . ASN A 1 74 ? -54.696 17.040 34.458 1.00 49.53 74 ASN A CA 1
ATOM 586 C C . ASN A 1 74 ? -56.117 16.561 34.111 1.00 49.53 74 ASN A C 1
ATOM 588 O O . ASN A 1 74 ? -56.582 15.597 34.714 1.00 49.53 74 ASN A O 1
ATOM 592 N N . GLU A 1 75 ? -56.796 17.172 33.134 1.00 49.12 75 GLU A N 1
ATOM 593 C CA . GLU A 1 75 ? -58.144 16.754 32.715 1.00 49.12 75 GLU A CA 1
ATOM 594 C C . GLU A 1 75 ? -58.151 15.641 31.645 1.00 49.12 75 GLU A C 1
ATOM 596 O O . GLU A 1 75 ? -59.163 14.959 31.498 1.00 49.12 75 GLU A O 1
ATOM 601 N N . GLU A 1 76 ? -57.040 15.377 30.942 1.00 45.28 76 GLU A N 1
ATOM 602 C CA . GLU A 1 76 ? -57.023 14.397 29.835 1.00 45.28 76 GLU A CA 1
ATOM 603 C C . GLU A 1 76 ? -56.681 12.950 30.247 1.00 45.28 76 GLU A C 1
ATOM 605 O O . GLU A 1 76 ? -57.023 12.019 29.523 1.00 45.28 76 GLU A O 1
ATOM 610 N N . ASN A 1 77 ? -56.083 12.709 31.420 1.00 43.16 77 ASN A N 1
ATOM 611 C CA . ASN A 1 77 ? -55.563 11.378 31.793 1.00 43.16 77 ASN A CA 1
ATOM 612 C C . ASN A 1 77 ? -56.486 10.533 32.699 1.00 43.16 77 ASN A C 1
ATOM 614 O O . ASN A 1 77 ? -56.048 9.538 33.272 1.00 43.16 77 ASN A O 1
ATOM 618 N N . ALA A 1 78 ? -57.766 10.890 32.835 1.00 39.16 78 ALA A N 1
ATOM 619 C CA . ALA A 1 78 ? -58.724 10.155 33.674 1.00 39.16 78 ALA A CA 1
ATOM 620 C C . ALA A 1 78 ? -59.425 8.968 32.969 1.00 39.16 78 ALA A C 1
ATOM 622 O O . ALA A 1 78 ? -60.348 8.382 33.534 1.00 39.16 78 ALA A O 1
ATOM 623 N N . ILE A 1 79 ? -59.037 8.610 31.740 1.00 46.22 79 ILE A N 1
ATOM 624 C CA . ILE A 1 79 ? -59.733 7.601 30.927 1.00 46.22 79 ILE A CA 1
ATOM 625 C C . ILE A 1 79 ? -58.711 6.656 30.291 1.00 46.22 79 ILE A C 1
ATOM 627 O O . ILE A 1 79 ? -58.361 6.844 29.140 1.00 46.22 79 ILE A O 1
ATOM 631 N N . GLU A 1 80 ? -58.203 5.677 31.038 1.00 33.69 80 GLU A N 1
ATOM 632 C CA . GLU A 1 80 ? -57.778 4.347 30.536 1.00 33.69 80 GLU A CA 1
ATOM 633 C C . GLU A 1 80 ? -57.185 3.517 31.693 1.00 33.69 80 GLU A C 1
ATOM 635 O O . GLU A 1 80 ? -56.116 2.925 31.609 1.00 33.69 80 GLU A O 1
ATOM 640 N N . ASP A 1 81 ? -57.912 3.473 32.813 1.00 38.72 81 ASP A N 1
ATOM 641 C CA . ASP A 1 81 ? -57.736 2.462 33.856 1.00 38.72 81 ASP A CA 1
ATOM 642 C C . ASP A 1 81 ? -58.961 1.542 33.816 1.00 38.72 81 ASP A C 1
ATOM 644 O O . ASP A 1 81 ? -60.013 1.859 34.368 1.00 38.72 81 ASP A O 1
ATOM 648 N N . SER A 1 82 ? -58.882 0.451 33.050 1.00 40.22 82 SER A N 1
ATOM 649 C CA . SER A 1 82 ? -59.645 -0.771 33.334 1.00 40.22 82 SER A CA 1
ATOM 650 C C . SER A 1 82 ? -59.210 -1.927 32.430 1.00 40.22 82 SER A C 1
ATOM 652 O O . SER A 1 82 ? -59.114 -1.783 31.214 1.00 40.22 82 SER A O 1
ATOM 654 N N . THR A 1 83 ? -59.085 -3.106 33.047 1.00 34.28 83 THR A N 1
ATOM 655 C CA . THR A 1 83 ? -58.863 -4.451 32.472 1.00 34.28 83 THR A CA 1
ATOM 656 C C . THR A 1 83 ? -57.388 -4.802 32.194 1.00 34.28 83 THR A C 1
ATOM 658 O O . THR A 1 83 ? -56.715 -4.128 31.434 1.00 34.28 83 THR A O 1
ATOM 661 N N . LEU A 1 84 ? -56.785 -5.857 32.749 1.00 31.44 84 LEU A N 1
ATOM 662 C CA . LEU A 1 84 ? -57.307 -7.000 33.492 1.00 31.44 84 LEU A CA 1
ATOM 663 C C . LEU A 1 84 ? -56.181 -7.609 34.355 1.00 31.44 84 LEU A C 1
ATOM 665 O O . LEU A 1 84 ? -55.048 -7.766 33.901 1.00 31.44 84 LEU A O 1
ATOM 669 N N . ASP A 1 85 ? -56.553 -7.952 35.583 1.00 34.81 85 ASP A N 1
ATOM 670 C CA . ASP A 1 85 ? -55.814 -8.707 36.591 1.00 34.81 85 ASP A CA 1
ATOM 671 C C . ASP A 1 85 ? -55.525 -10.177 36.203 1.00 34.81 85 ASP A C 1
ATOM 673 O O . ASP A 1 85 ? -56.181 -10.760 35.342 1.00 34.81 85 ASP A O 1
ATOM 677 N N . GLU A 1 86 ? -54.617 -10.763 36.999 1.00 38.22 86 GLU A N 1
ATOM 678 C CA . GLU A 1 86 ? -54.440 -12.187 37.355 1.00 38.22 86 GLU A CA 1
ATOM 679 C C . GLU A 1 86 ? -53.616 -13.147 36.457 1.00 38.22 86 GLU A C 1
ATOM 681 O O . GLU A 1 86 ? -54.096 -13.718 35.484 1.00 38.22 86 GLU A O 1
ATOM 686 N N . LEU A 1 87 ? -52.404 -13.506 36.927 1.00 33.16 87 LEU A N 1
ATOM 687 C CA . LEU A 1 87 ? -52.209 -14.747 37.712 1.00 33.16 87 LEU A CA 1
ATOM 688 C C . LEU A 1 87 ? -50.880 -14.741 38.518 1.00 33.16 87 LEU A C 1
ATOM 690 O O . LEU A 1 87 ? -49.805 -14.486 37.979 1.00 33.16 87 LEU A O 1
ATOM 694 N N . LYS A 1 88 ? -50.980 -15.033 39.824 1.00 35.75 88 LYS A N 1
ATOM 695 C CA . LYS A 1 88 ? -49.911 -15.133 40.849 1.00 35.75 88 LYS A CA 1
ATOM 696 C C . LYS A 1 88 ? -49.155 -16.482 40.837 1.00 35.75 88 LYS A C 1
ATOM 698 O O . LYS A 1 88 ? -49.624 -17.416 40.192 1.00 35.75 88 LYS A O 1
ATOM 703 N N . VAL A 1 89 ? -48.133 -16.563 41.723 1.00 34.16 89 VAL A N 1
ATOM 704 C CA . VAL A 1 89 ? -47.584 -17.724 42.501 1.00 34.16 89 VAL A CA 1
ATOM 705 C C . VAL A 1 89 ? -46.156 -18.110 42.047 1.00 34.16 89 VAL A C 1
ATOM 707 O O . VAL A 1 89 ? -45.963 -18.383 40.872 1.00 34.16 89 VAL A O 1
ATOM 710 N N . ASP A 1 90 ? -45.071 -18.168 42.839 1.00 31.22 90 ASP A N 1
ATOM 711 C CA . ASP A 1 90 ? -44.772 -17.988 44.273 1.00 31.22 90 ASP A CA 1
ATOM 712 C C . ASP A 1 90 ? -43.274 -17.629 44.459 1.00 31.22 90 ASP A C 1
ATOM 714 O O . ASP A 1 90 ? -42.414 -18.055 43.685 1.00 31.22 90 ASP A O 1
ATOM 718 N N . THR A 1 91 ? -42.955 -16.893 45.526 1.00 35.12 91 THR A N 1
ATOM 719 C CA . THR A 1 91 ? -41.597 -16.629 46.057 1.00 35.12 91 THR A CA 1
ATOM 720 C C . THR A 1 91 ? -41.137 -17.789 46.972 1.00 35.12 91 THR A C 1
ATOM 722 O O . THR A 1 91 ? -41.993 -18.495 47.506 1.00 35.12 91 THR A O 1
ATOM 725 N N . PRO A 1 92 ? -39.824 -17.986 47.253 1.00 38.59 92 PRO A N 1
ATOM 726 C CA . PRO A 1 92 ? -39.240 -17.246 48.383 1.00 38.59 92 PRO A CA 1
ATOM 727 C C . PRO A 1 92 ? -37.750 -16.847 48.253 1.00 38.59 92 PRO A C 1
ATOM 729 O O . PRO A 1 92 ? -36.904 -17.612 47.803 1.00 38.59 92 PRO A O 1
ATOM 732 N N . LEU A 1 93 ? -37.471 -15.628 48.735 1.00 35.59 93 LEU A N 1
ATOM 733 C CA . LEU A 1 93 ? -36.354 -15.218 49.604 1.00 35.59 93 LEU A CA 1
ATOM 734 C C . LEU A 1 93 ? -34.997 -15.939 49.460 1.00 35.59 93 LEU A C 1
ATOM 736 O O . LEU A 1 93 ? -34.816 -17.025 50.003 1.00 35.59 93 LEU A O 1
ATOM 740 N N . PHE A 1 94 ? -33.990 -15.225 48.943 1.00 29.98 94 PHE A N 1
ATOM 741 C CA . PHE A 1 94 ? -32.716 -15.092 49.663 1.00 29.98 94 PHE A CA 1
ATOM 742 C C . PHE A 1 94 ? -31.973 -13.823 49.223 1.00 29.98 94 PHE A C 1
ATOM 744 O O . PHE A 1 94 ? -31.197 -13.801 48.267 1.00 29.98 94 PHE A O 1
ATOM 751 N N . GLU A 1 95 ? -32.267 -12.743 49.934 1.00 38.78 95 GLU A N 1
ATOM 752 C CA . GLU A 1 95 ? -31.424 -11.561 50.028 1.00 38.78 95 GLU A CA 1
ATOM 753 C C . GLU A 1 95 ? -30.247 -11.943 50.937 1.00 38.78 95 GLU A C 1
ATOM 755 O O . GLU A 1 95 ? -30.453 -12.152 52.124 1.00 38.78 95 GLU A O 1
ATOM 760 N N . ASP A 1 96 ? -29.067 -12.186 50.357 1.00 37.12 96 ASP A N 1
ATOM 761 C CA . ASP A 1 96 ? -27.749 -11.949 50.971 1.00 37.12 96 ASP A CA 1
ATOM 762 C C . ASP A 1 96 ? -26.638 -12.623 50.157 1.00 37.12 96 ASP A C 1
ATOM 764 O O . ASP A 1 96 ? -26.412 -13.830 50.252 1.00 37.12 96 ASP A O 1
ATOM 768 N N . SER A 1 97 ? -25.909 -11.834 49.359 1.00 32.91 97 SER A N 1
ATOM 769 C CA . SER A 1 97 ? -24.433 -11.883 49.275 1.00 32.91 97 SER A CA 1
ATOM 770 C C . SER A 1 97 ? -23.883 -10.871 48.258 1.00 32.91 97 SER A C 1
ATOM 772 O O . SER A 1 97 ? -23.325 -11.195 47.210 1.00 32.91 97 SER A O 1
ATOM 774 N N . LEU A 1 98 ? -23.941 -9.593 48.635 1.00 41.56 98 LEU A N 1
ATOM 775 C CA . LEU A 1 98 ? -22.915 -8.634 48.230 1.00 41.56 98 LEU A CA 1
ATOM 776 C C . LEU A 1 98 ? -21.592 -9.043 48.899 1.00 41.56 98 LEU A C 1
ATOM 778 O O . LEU A 1 98 ? -21.469 -8.912 50.114 1.00 41.56 98 LEU A O 1
ATOM 782 N N . LYS A 1 99 ? -20.622 -9.509 48.095 1.00 36.81 99 LYS A N 1
ATOM 783 C CA . LYS A 1 99 ? -19.146 -9.374 48.237 1.00 36.81 99 LYS A CA 1
ATOM 784 C C . LYS A 1 99 ? -18.402 -10.642 47.811 1.00 36.81 99 LYS A C 1
ATOM 786 O O . LYS A 1 99 ? -18.072 -11.499 48.618 1.00 36.81 99 LYS A O 1
ATOM 791 N N . GLN A 1 100 ? -18.009 -10.665 46.544 1.00 33.00 100 GLN A N 1
ATOM 792 C CA . GLN A 1 100 ? -16.602 -10.561 46.142 1.00 33.00 100 GLN A CA 1
ATOM 793 C C . GLN A 1 100 ? -16.586 -10.563 44.615 1.00 33.00 100 GLN A C 1
ATOM 795 O O . GLN A 1 100 ? -16.635 -11.613 43.977 1.00 33.00 100 GLN A O 1
ATOM 800 N N . SER A 1 101 ? -16.526 -9.374 44.008 1.00 40.12 101 SER A N 1
ATOM 801 C CA . SER A 1 101 ? -16.137 -9.265 42.607 1.00 40.12 101 SER A CA 1
ATOM 802 C C . SER A 1 101 ? -14.685 -9.729 42.518 1.00 40.12 101 SER A C 1
ATOM 804 O O . SER A 1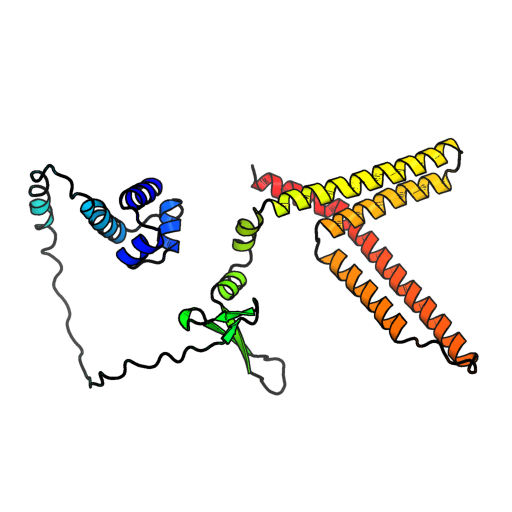 101 ? -13.746 -8.962 42.732 1.00 40.12 101 SER A O 1
ATOM 806 N N . LYS A 1 102 ? -14.494 -11.024 42.280 1.00 40.91 102 LYS A N 1
ATOM 807 C CA . LYS A 1 102 ? -13.209 -11.576 41.881 1.00 40.91 102 LYS A CA 1
ATOM 808 C C . LYS A 1 102 ? -12.841 -10.858 40.586 1.00 40.91 102 LYS A C 1
ATOM 810 O O . LYS A 1 102 ? -13.446 -11.116 39.550 1.00 40.91 102 LYS A O 1
ATOM 815 N N . VAL A 1 103 ? -11.934 -9.888 40.678 1.00 49.06 103 VAL A N 1
ATOM 816 C CA . VAL A 1 103 ? -11.407 -9.158 39.524 1.00 49.06 103 VAL A CA 1
ATOM 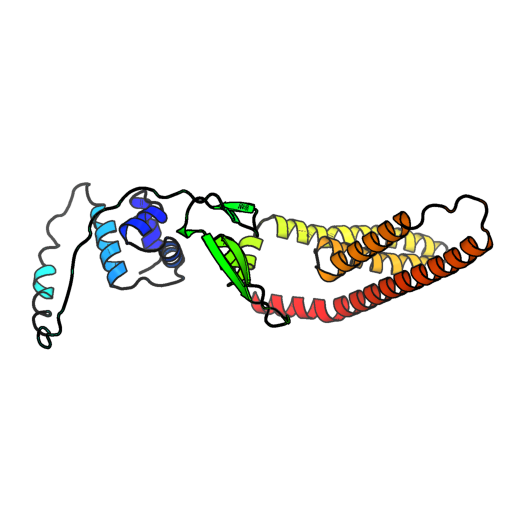817 C C . VAL A 1 103 ? -10.682 -10.190 38.671 1.00 49.06 103 VAL A C 1
ATOM 819 O O . VAL A 1 103 ? -9.613 -10.681 39.031 1.00 49.06 103 VAL A O 1
ATOM 822 N N . ILE A 1 104 ? -11.321 -10.613 37.586 1.00 56.50 104 ILE A N 1
ATOM 823 C CA . ILE A 1 104 ? -10.726 -11.525 36.618 1.00 56.50 104 ILE A CA 1
ATOM 824 C C . ILE A 1 104 ? -9.752 -10.677 35.799 1.00 56.50 104 ILE A C 1
ATOM 826 O O . ILE A 1 104 ? -10.179 -9.821 35.035 1.00 56.50 104 ILE A O 1
ATOM 830 N N . HIS A 1 105 ? -8.447 -10.872 35.996 1.00 61.59 105 HIS A N 1
ATOM 831 C CA . HIS A 1 105 ? -7.407 -10.239 35.184 1.00 61.59 105 HIS A CA 1
ATOM 832 C C . HIS A 1 105 ? -7.146 -11.085 33.938 1.00 61.59 105 HIS A C 1
ATOM 834 O O . HIS A 1 105 ? -6.175 -11.837 33.878 1.00 61.59 105 HIS A O 1
ATOM 840 N N . GLU A 1 106 ? -8.014 -10.976 32.940 1.00 72.75 106 GLU A N 1
ATOM 841 C CA . GLU A 1 106 ? -7.792 -11.622 31.645 1.00 72.75 106 GLU A CA 1
ATOM 842 C C . GLU A 1 106 ? -7.275 -10.617 30.620 1.00 72.75 106 GLU A C 1
ATOM 844 O O . GLU A 1 106 ? -7.644 -9.444 30.623 1.00 72.75 106 GLU A O 1
ATOM 849 N N . THR A 1 107 ? -6.377 -11.047 29.738 1.00 80.62 107 THR A N 1
ATOM 850 C CA . THR A 1 107 ? -5.843 -10.203 28.666 1.00 80.62 107 THR A CA 1
ATOM 851 C C . THR A 1 107 ? -6.605 -10.457 27.373 1.00 80.62 107 THR A C 1
ATOM 853 O O . THR A 1 107 ? -6.775 -11.591 26.932 1.00 80.62 107 THR A O 1
ATOM 856 N N . CYS A 1 108 ? -7.066 -9.383 26.731 1.00 81.81 108 CYS A N 1
ATOM 857 C CA . CYS A 1 108 ? -7.704 -9.470 25.423 1.00 81.81 108 CYS A CA 1
ATOM 858 C C . CYS A 1 108 ? -6.734 -10.085 24.409 1.00 81.81 108 CYS A C 1
ATOM 860 O O . CYS A 1 108 ? -5.672 -9.516 24.146 1.00 81.81 108 CYS A O 1
ATOM 862 N N . ARG A 1 109 ? -7.121 -11.185 23.755 1.00 81.56 109 ARG A N 1
ATOM 863 C CA . ARG A 1 109 ? -6.242 -11.886 22.805 1.00 81.56 109 ARG A CA 1
ATOM 864 C C . ARG A 1 109 ? -5.873 -11.054 21.573 1.00 81.56 109 ARG A C 1
ATOM 866 O O . ARG A 1 109 ? -4.840 -11.291 20.956 1.00 81.56 109 ARG A O 1
ATOM 873 N N . ARG A 1 110 ? -6.713 -10.078 21.209 1.00 82.25 110 ARG A N 1
ATOM 874 C CA . ARG A 1 110 ? -6.526 -9.248 20.007 1.00 82.25 110 ARG A CA 1
ATOM 875 C C . ARG A 1 110 ? -5.629 -8.036 20.232 1.00 82.25 110 ARG A C 1
ATOM 877 O O . ARG A 1 110 ? -4.792 -7.750 19.387 1.00 82.25 110 ARG A O 1
ATOM 884 N N . CYS A 1 111 ? -5.824 -7.304 21.329 1.00 80.56 111 CYS A N 1
ATOM 885 C CA . CYS A 1 111 ? -5.083 -6.065 21.596 1.00 80.56 111 CYS A CA 1
ATOM 886 C C . CYS A 1 111 ? -4.093 -6.167 22.761 1.00 80.56 111 CYS A C 1
ATOM 888 O O . CYS A 1 111 ? -3.369 -5.211 23.017 1.00 80.56 111 CYS A O 1
ATOM 890 N N . GLY A 1 112 ? -4.077 -7.283 23.494 1.00 76.62 112 GLY A N 1
ATOM 891 C CA . GLY A 1 112 ? -3.211 -7.492 24.656 1.00 76.62 112 GLY A CA 1
ATOM 892 C C . GLY A 1 112 ? -3.603 -6.694 25.904 1.00 76.62 112 GLY A C 1
ATOM 893 O O . GLY A 1 112 ? -2.952 -6.838 26.933 1.00 76.62 112 GLY A O 1
ATOM 894 N N . LYS A 1 113 ? -4.657 -5.865 25.850 1.00 81.69 113 LYS A N 1
ATOM 895 C CA . LYS A 1 113 ? -5.104 -5.056 26.993 1.00 81.69 113 LYS A CA 1
ATOM 896 C C . LYS A 1 113 ? -5.693 -5.949 28.085 1.00 81.69 113 LYS A C 1
ATOM 898 O O . LYS A 1 113 ? -6.561 -6.773 27.797 1.00 81.69 113 LYS A O 1
ATOM 903 N N . THR A 1 114 ? -5.259 -5.749 29.325 1.00 79.81 114 THR A N 1
ATOM 904 C CA . THR A 1 114 ? -5.846 -6.374 30.514 1.00 79.81 114 THR A CA 1
ATOM 905 C C . THR A 1 114 ? -7.264 -5.850 30.722 1.00 79.81 114 THR A C 1
ATOM 907 O O . THR A 1 114 ? -7.491 -4.640 30.768 1.00 79.81 114 THR A O 1
ATOM 910 N N . ILE A 1 115 ? -8.219 -6.763 30.816 1.00 81.25 115 ILE A N 1
ATOM 911 C CA . ILE A 1 115 ? -9.625 -6.496 31.076 1.00 81.25 115 ILE A CA 1
ATOM 912 C C . ILE A 1 115 ? -9.813 -6.678 32.576 1.00 81.25 115 ILE A C 1
ATOM 914 O O . ILE A 1 115 ? -9.545 -7.746 33.114 1.00 81.25 115 ILE A O 1
ATOM 918 N N . THR A 1 116 ? -10.182 -5.601 33.258 1.00 78.88 116 THR A N 1
ATOM 919 C CA . THR A 1 116 ? -10.425 -5.595 34.706 1.00 78.88 116 THR A CA 1
ATOM 920 C C . THR A 1 116 ? -11.910 -5.678 35.032 1.00 78.88 116 THR A C 1
ATOM 922 O O . THR A 1 116 ? -12.270 -6.139 36.112 1.00 78.88 116 THR A O 1
ATOM 925 N N . ASN A 1 117 ? -12.770 -5.247 34.103 1.00 79.38 117 ASN A N 1
ATOM 926 C CA . ASN A 1 117 ? -14.216 -5.265 34.258 1.00 79.38 117 ASN A CA 1
ATOM 927 C C . ASN A 1 117 ? -14.835 -6.443 33.489 1.00 79.38 117 ASN A C 1
ATOM 929 O O . ASN A 1 117 ? -14.534 -6.657 32.314 1.00 79.38 117 ASN A O 1
ATOM 933 N N . LYS A 1 118 ? -15.727 -7.188 34.148 1.00 79.19 118 LYS A N 1
ATOM 934 C CA . LYS A 1 118 ? -16.436 -8.334 33.568 1.00 79.19 118 LYS A CA 1
ATOM 935 C C . LYS A 1 118 ? -17.329 -7.915 32.398 1.00 79.19 118 LYS A C 1
ATOM 937 O O . LYS A 1 118 ? -17.429 -8.652 31.424 1.00 79.19 118 LYS A O 1
ATOM 942 N N . ASP A 1 119 ? -17.884 -6.706 32.447 1.00 77.06 119 ASP A N 1
ATOM 943 C CA . ASP A 1 119 ? -18.769 -6.182 31.398 1.00 77.06 119 ASP A CA 1
ATOM 944 C C . ASP A 1 119 ? -18.032 -5.872 30.087 1.00 77.06 119 ASP A C 1
ATOM 946 O O . ASP A 1 119 ? -18.651 -5.687 29.035 1.00 77.06 119 ASP A O 1
ATOM 950 N N . ASP A 1 120 ? -16.701 -5.796 30.131 1.00 78.38 120 ASP A N 1
ATOM 951 C CA . ASP A 1 120 ? -15.859 -5.560 28.961 1.00 78.38 120 ASP A CA 1
ATOM 952 C C . ASP A 1 120 ? -15.275 -6.843 28.367 1.00 78.38 120 ASP A C 1
ATOM 954 O O . ASP A 1 120 ? -14.639 -6.780 27.307 1.00 78.38 120 ASP A O 1
ATOM 958 N N . LEU A 1 121 ? -15.502 -7.988 29.016 1.00 84.62 121 LEU A N 1
ATOM 959 C CA . LEU A 1 121 ? -15.033 -9.299 28.597 1.00 84.62 121 LEU A CA 1
ATOM 960 C C . LEU A 1 121 ? -16.093 -9.997 27.741 1.00 84.62 121 LEU A C 1
ATOM 962 O O . LEU A 1 121 ? -17.201 -10.274 28.190 1.00 84.62 121 LEU A O 1
ATOM 966 N N . PHE A 1 122 ? -15.728 -10.341 26.511 1.00 82.06 122 PHE A N 1
ATOM 967 C CA . PHE A 1 122 ? -16.558 -11.158 25.635 1.00 82.06 122 PHE A CA 1
ATOM 968 C C . PHE A 1 122 ? -15.848 -12.463 25.306 1.00 82.06 122 PHE A C 1
ATOM 970 O O . PHE A 1 122 ? -14.701 -12.451 24.861 1.00 82.06 122 PHE A O 1
ATOM 977 N N . VAL A 1 123 ? -16.555 -13.578 25.474 1.00 84.31 123 VAL A N 1
ATOM 978 C CA . VAL A 1 123 ? -16.077 -14.908 25.087 1.00 84.31 123 VAL A CA 1
ATOM 979 C C . VAL A 1 123 ? -16.646 -15.247 23.717 1.00 84.31 123 VAL A C 1
ATOM 981 O O . VAL A 1 123 ? -17.860 -15.255 23.518 1.00 84.31 123 VAL A O 1
ATOM 984 N N . ILE A 1 124 ? -15.764 -15.496 22.757 1.00 82.88 124 ILE A N 1
ATOM 985 C CA . ILE A 1 124 ? -16.111 -16.000 21.432 1.00 82.88 124 ILE A CA 1
ATOM 986 C C . ILE A 1 124 ? -15.833 -17.499 21.438 1.00 82.88 124 ILE A C 1
ATOM 988 O O . ILE A 1 124 ? -14.703 -17.924 21.674 1.00 82.88 124 ILE A O 1
ATOM 992 N N . ILE A 1 125 ? -16.871 -18.293 21.191 1.00 80.56 125 ILE A N 1
ATOM 993 C CA . ILE A 1 125 ? -16.780 -19.750 21.129 1.00 80.56 125 ILE A CA 1
ATOM 994 C C . ILE A 1 125 ? -16.658 -20.148 19.660 1.00 80.56 125 ILE A C 1
ATOM 996 O O . ILE A 1 125 ? -17.554 -19.871 18.864 1.00 80.56 125 ILE A O 1
ATOM 1000 N N . HIS A 1 126 ? -15.551 -20.795 19.304 1.00 79.12 126 HIS A N 1
ATOM 1001 C CA . HIS A 1 126 ? -15.346 -21.359 17.972 1.00 79.12 126 HIS A CA 1
ATOM 1002 C C . HIS A 1 126 ? -15.635 -22.860 18.014 1.00 79.12 126 HIS A C 1
ATOM 1004 O O . HIS A 1 126 ? -15.012 -23.592 18.789 1.00 79.12 126 HIS A O 1
ATOM 1010 N N . SER A 1 127 ? -16.583 -23.312 17.192 1.00 70.12 127 SER A N 1
ATOM 1011 C CA . SER A 1 127 ? -16.882 -24.730 16.987 1.00 70.12 127 SER A CA 1
ATOM 1012 C C . SER A 1 127 ? -16.338 -25.175 15.632 1.00 70.12 127 SER A C 1
ATOM 1014 O O . SER A 1 127 ? -16.913 -24.845 14.593 1.00 70.12 127 SER A O 1
ATOM 1016 N N . ASP A 1 128 ? -15.248 -25.937 15.633 1.00 68.75 128 ASP A N 1
ATOM 1017 C CA . ASP A 1 128 ? -14.732 -26.539 14.404 1.00 68.75 128 ASP A CA 1
ATOM 1018 C C . ASP A 1 128 ? -15.559 -27.789 14.071 1.00 68.75 128 ASP A C 1
ATOM 1020 O O . ASP A 1 128 ? -15.371 -28.858 14.657 1.00 68.75 128 ASP A O 1
ATOM 1024 N N . SER A 1 129 ? -16.498 -27.631 13.136 1.00 59.03 129 SER A N 1
ATOM 1025 C CA . SER A 1 129 ? -17.377 -28.698 12.630 1.00 59.0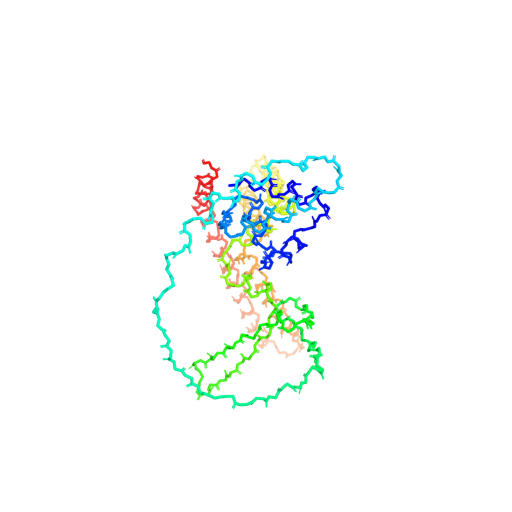3 129 SER A CA 1
ATOM 1026 C C . SER A 1 129 ? -16.653 -29.713 11.735 1.00 59.03 129 SER A C 1
ATOM 1028 O O . SER A 1 129 ? -17.192 -30.786 11.474 1.00 59.03 129 SER A O 1
ATOM 1030 N N . ASP A 1 130 ? -15.453 -29.390 11.252 1.00 59.16 130 ASP A N 1
ATOM 1031 C CA . ASP A 1 130 ? -14.772 -30.165 10.205 1.00 59.16 130 ASP A CA 1
ATOM 1032 C C . ASP A 1 130 ? -13.866 -31.282 10.757 1.00 59.16 130 ASP A C 1
ATOM 1034 O O . ASP A 1 130 ? -13.243 -32.024 9.997 1.00 59.16 130 ASP A O 1
ATOM 1038 N N . ASN A 1 131 ? -13.790 -31.435 12.084 1.00 56.69 131 ASN A N 1
ATOM 1039 C CA . ASN A 1 131 ? -12.960 -32.447 12.733 1.00 56.69 131 ASN A CA 1
ATOM 1040 C C . ASN A 1 131 ? -13.778 -33.658 13.205 1.00 56.69 131 ASN A C 1
ATOM 1042 O O . ASN A 1 131 ? -14.839 -33.527 13.806 1.00 56.69 131 ASN A O 1
ATOM 1046 N N . VAL A 1 132 ? -13.199 -34.857 13.045 1.00 67.62 132 VAL A N 1
ATOM 1047 C CA . VAL A 1 132 ? -13.737 -36.157 13.519 1.00 67.62 132 VAL A CA 1
ATOM 1048 C C . VAL A 1 132 ? -13.979 -36.181 15.042 1.00 67.62 132 VAL A C 1
ATOM 1050 O O . VAL A 1 132 ? -14.725 -37.017 15.550 1.00 67.62 132 VAL A O 1
ATOM 1053 N N . LYS A 1 133 ? -13.379 -35.243 15.786 1.00 64.31 133 LYS A N 1
ATOM 1054 C CA . LYS A 1 133 ? -13.733 -34.915 17.170 1.00 64.31 133 LYS A CA 1
ATOM 1055 C C . LYS A 1 133 ? -13.983 -33.407 17.271 1.00 64.31 133 LYS A C 1
ATOM 1057 O O . LYS A 1 133 ? -13.042 -32.655 17.007 1.00 64.31 133 LYS A O 1
ATOM 1062 N N . PRO A 1 134 ? -15.182 -32.954 17.671 1.00 62.44 134 PRO A N 1
ATOM 1063 C CA . PRO A 1 134 ? -15.440 -31.534 17.864 1.00 62.44 134 PRO A CA 1
ATOM 1064 C C . PRO A 1 134 ? -14.553 -31.001 18.995 1.00 62.44 134 PRO A C 1
ATOM 1066 O O . PRO A 1 134 ? -14.568 -31.526 20.109 1.00 62.44 134 PRO A O 1
ATOM 1069 N N . SER A 1 135 ? -13.764 -29.965 18.706 1.00 68.81 135 SER A N 1
ATOM 1070 C CA . SER A 1 135 ? -13.009 -29.221 19.716 1.00 68.81 135 SER A CA 1
ATOM 1071 C C . SER A 1 135 ? -13.597 -27.826 19.857 1.00 68.81 135 SER A C 1
ATOM 1073 O O . SER A 1 135 ? -13.664 -27.081 18.880 1.00 68.81 135 SER A O 1
ATOM 1075 N N . ILE A 1 136 ? -14.001 -27.476 21.075 1.00 76.12 136 ILE A N 1
ATOM 1076 C CA . ILE A 1 136 ? -14.490 -26.142 21.416 1.00 76.12 136 ILE A CA 1
ATOM 1077 C C . ILE A 1 136 ? -13.279 -25.303 21.829 1.00 76.12 136 ILE A C 1
ATOM 1079 O O . ILE A 1 136 ? -12.546 -25.685 22.744 1.00 76.12 136 ILE A O 1
ATOM 1083 N N . ARG A 1 137 ? -13.041 -24.175 21.149 1.00 77.44 137 ARG A N 1
ATOM 1084 C CA . ARG A 1 137 ? -12.002 -23.211 21.537 1.00 77.44 137 ARG A CA 1
ATOM 1085 C C . ARG A 1 137 ? -12.650 -21.897 21.955 1.00 77.44 137 ARG A C 1
ATOM 1087 O O . ARG A 1 137 ? -13.315 -21.248 21.153 1.00 77.44 137 ARG A O 1
ATOM 1094 N N . GLU A 1 138 ? -12.388 -21.490 23.189 1.00 82.31 138 GLU A N 1
ATOM 1095 C CA . GLU A 1 138 ? -12.815 -20.201 23.734 1.00 82.31 138 GLU A CA 1
ATOM 1096 C C . GLU A 1 138 ? -11.759 -19.119 23.461 1.00 82.31 138 GLU A C 1
ATOM 1098 O O . GLU A 1 138 ? -10.550 -19.340 23.598 1.00 82.31 138 GLU A O 1
ATOM 1103 N N . GLU A 1 139 ? -12.208 -17.938 23.041 1.00 84.50 139 GLU A N 1
ATOM 1104 C CA . GLU A 1 139 ? -11.373 -16.759 22.823 1.00 84.50 139 GLU A CA 1
ATOM 1105 C C . GLU A 1 139 ? -11.937 -15.546 23.573 1.00 84.50 139 GLU A C 1
ATOM 1107 O O . GLU A 1 139 ? -13.048 -15.099 23.303 1.00 84.50 139 GLU A O 1
ATOM 1112 N N . TYR A 1 140 ? -11.134 -14.974 24.471 1.00 83.94 140 TYR A N 1
ATOM 1113 C CA . TYR A 1 140 ? -11.489 -13.806 25.276 1.00 83.94 140 TYR A CA 1
ATOM 1114 C C . TYR A 1 140 ? -11.089 -12.499 24.567 1.00 83.94 140 TYR A C 1
ATOM 1116 O O . TYR A 1 140 ? -9.918 -12.279 24.226 1.00 83.94 140 TYR A O 1
ATOM 1124 N N . VAL A 1 141 ? -12.060 -11.616 24.320 1.00 87.00 141 VAL A N 1
ATOM 1125 C CA . VAL A 1 141 ? -11.904 -10.380 23.535 1.00 87.00 141 VAL A CA 1
ATOM 1126 C C . VAL A 1 141 ? -12.566 -9.200 24.250 1.00 87.00 141 VAL A C 1
ATOM 1128 O O . VAL A 1 141 ? -13.643 -9.338 24.818 1.00 87.00 141 VAL A O 1
ATOM 1131 N N . CYS A 1 142 ? -11.952 -8.012 24.203 1.00 87.56 142 CYS A N 1
ATOM 1132 C CA . CYS A 1 142 ? -12.544 -6.814 24.802 1.00 87.56 142 CYS A CA 1
ATOM 1133 C C . CYS A 1 142 ? -13.686 -6.224 23.954 1.00 87.56 142 CYS A C 1
ATOM 1135 O O . CYS A 1 142 ? -13.705 -6.372 22.726 1.00 87.56 142 CYS A O 1
ATOM 1137 N N . ARG A 1 143 ? -14.584 -5.467 24.599 1.00 83.75 143 ARG A N 1
ATOM 1138 C CA . ARG A 1 143 ? -15.728 -4.770 23.973 1.00 83.75 143 ARG A CA 1
ATOM 1139 C C . ARG A 1 143 ? -15.375 -4.036 22.680 1.00 83.75 143 ARG A C 1
ATOM 1141 O O . ARG A 1 143 ? -16.031 -4.219 21.657 1.00 83.75 143 ARG A O 1
ATOM 1148 N N . ILE A 1 144 ? -14.297 -3.254 22.707 1.00 80.06 144 ILE A N 1
ATOM 1149 C CA . ILE A 1 144 ? -13.829 -2.458 21.561 1.00 80.06 144 ILE A CA 1
ATOM 1150 C C . ILE A 1 144 ? -13.464 -3.373 20.387 1.00 80.06 144 ILE A C 1
ATOM 1152 O O . ILE A 1 144 ? -13.869 -3.139 19.250 1.00 80.06 144 ILE A O 1
ATOM 1156 N N . CYS A 1 145 ? -12.720 -4.444 20.658 1.00 78.81 145 CYS A N 1
ATOM 1157 C CA . CYS A 1 145 ? -12.278 -5.374 19.629 1.00 78.81 145 CYS A CA 1
ATOM 1158 C C . CYS A 1 145 ? -13.421 -6.233 19.076 1.00 78.81 145 CYS A C 1
ATOM 1160 O O . CYS A 1 145 ? -13.375 -6.589 17.897 1.00 78.81 145 CYS A O 1
ATOM 1162 N N . LYS A 1 146 ? -14.432 -6.557 19.890 1.00 84.56 146 LYS A N 1
ATOM 1163 C CA . LYS A 1 146 ? -15.657 -7.224 19.433 1.00 84.56 146 LYS A CA 1
ATOM 1164 C C . LYS A 1 146 ? -16.450 -6.312 18.496 1.00 84.56 146 LYS A C 1
ATOM 1166 O O . LYS A 1 146 ? -16.698 -6.688 17.350 1.00 84.56 146 LYS A O 1
ATOM 1171 N N . PHE A 1 147 ? -16.709 -5.078 18.928 1.00 79.19 147 PHE A N 1
ATOM 1172 C CA . PHE A 1 147 ? -17.443 -4.087 18.142 1.00 79.19 147 PHE A CA 1
ATOM 1173 C C . PHE A 1 147 ? -16.733 -3.753 16.821 1.00 79.19 147 PHE A C 1
ATOM 1175 O O . PHE A 1 147 ? -17.373 -3.624 15.778 1.00 79.19 147 PHE A O 1
ATOM 1182 N N . ALA A 1 148 ? -15.398 -3.686 16.834 1.00 71.31 148 ALA A N 1
ATOM 1183 C CA . ALA A 1 148 ? -14.590 -3.506 15.629 1.00 71.31 148 ALA A CA 1
ATOM 1184 C C . ALA A 1 148 ? -14.687 -4.697 14.656 1.00 71.31 148 ALA A C 1
ATOM 1186 O O . ALA A 1 148 ? -14.605 -4.502 13.443 1.00 71.31 148 ALA A O 1
ATOM 1187 N N . SER A 1 149 ? -14.869 -5.927 15.156 1.00 74.12 149 SER A N 1
ATOM 1188 C CA . SER A 1 149 ? -15.043 -7.105 14.294 1.00 74.12 149 SER A CA 1
ATOM 1189 C C . SER A 1 149 ? -16.452 -7.286 13.743 1.00 74.12 149 SER A C 1
ATOM 1191 O O . SER A 1 149 ? -16.588 -7.882 12.676 1.00 74.12 149 SER A O 1
ATOM 1193 N N . GLU A 1 150 ? -17.465 -6.772 14.437 1.00 70.81 150 GLU A N 1
ATOM 1194 C CA . GLU A 1 150 ? -18.867 -6.828 14.008 1.00 70.81 150 GLU A CA 1
ATOM 1195 C C . GLU A 1 150 ? -19.190 -5.699 13.010 1.00 70.81 150 GLU A C 1
ATOM 1197 O O . GLU A 1 150 ? -19.930 -5.915 12.057 1.00 70.81 150 GLU A O 1
ATOM 1202 N N . ASN A 1 151 ? -18.540 -4.532 13.127 1.00 63.34 151 ASN A N 1
ATOM 1203 C CA . ASN A 1 151 ? -18.807 -3.346 12.295 1.00 63.34 151 ASN A CA 1
ATOM 1204 C C . ASN A 1 151 ? -17.794 -3.105 11.151 1.00 63.34 151 ASN A C 1
ATOM 1206 O O . ASN A 1 151 ? -17.458 -1.958 10.836 1.00 63.34 151 ASN A O 1
ATOM 1210 N N . LYS A 1 152 ? -17.295 -4.173 10.514 1.00 59.41 152 LYS A N 1
ATOM 1211 C CA . LYS A 1 152 ? -16.371 -4.147 9.355 1.00 59.41 152 LYS A CA 1
ATOM 1212 C C . LYS A 1 152 ? -17.021 -3.452 8.126 1.00 59.41 152 LYS A C 1
ATOM 1214 O O . LYS A 1 152 ? -17.458 -4.173 7.233 1.00 59.41 152 LYS A O 1
ATOM 1219 N N . PRO A 1 153 ? -17.161 -2.107 8.015 1.00 51.09 153 PRO A N 1
ATOM 1220 C CA . PRO A 1 153 ? -16.031 -1.250 7.615 1.00 51.09 153 PRO A CA 1
ATOM 1221 C C . PRO A 1 153 ? -16.071 0.231 8.089 1.00 51.09 153 PRO A C 1
ATOM 1223 O O . PRO A 1 153 ? -15.223 1.022 7.671 1.00 51.09 153 PRO A O 1
ATOM 1226 N N . ILE A 1 154 ? -17.049 0.665 8.895 1.00 51.69 154 ILE A N 1
ATOM 1227 C CA . ILE A 1 154 ? -17.321 2.108 9.092 1.00 51.69 154 ILE A CA 1
ATOM 1228 C C . ILE A 1 154 ? -16.375 2.737 10.125 1.00 51.69 154 ILE A C 1
ATOM 1230 O O . ILE A 1 154 ? -15.896 3.850 9.920 1.00 51.69 154 ILE A O 1
ATOM 1234 N N . VAL A 1 155 ? -16.012 2.000 11.179 1.00 46.34 155 VAL A N 1
ATOM 1235 C CA . VAL A 1 155 ? -15.140 2.512 12.256 1.00 46.34 155 VAL A CA 1
ATOM 1236 C C . VAL A 1 155 ? -13.678 2.646 11.806 1.00 46.34 155 VAL A C 1
ATOM 1238 O O . VAL A 1 155 ? -12.942 3.495 12.303 1.00 46.34 155 VAL A O 1
ATOM 1241 N N . LEU A 1 156 ? -13.256 1.889 10.785 1.00 47.31 156 LEU A N 1
ATOM 1242 C CA . LEU A 1 156 ? -11.942 2.105 10.173 1.00 47.31 156 LEU A CA 1
ATOM 1243 C C . LEU A 1 156 ? -11.892 3.474 9.469 1.00 47.31 156 LEU A C 1
ATOM 1245 O O . LEU A 1 156 ? -10.874 4.153 9.499 1.00 47.31 156 LEU A O 1
ATOM 1249 N N . LYS A 1 157 ? -13.007 3.930 8.884 1.00 46.56 157 LYS A N 1
ATOM 1250 C CA . LYS A 1 157 ? -13.065 5.172 8.100 1.00 46.56 157 LYS A CA 1
ATOM 1251 C C . LYS A 1 157 ? -12.969 6.441 8.954 1.00 46.56 157 LYS A C 1
ATOM 1253 O O . LYS A 1 157 ? -12.453 7.444 8.466 1.00 46.56 157 LYS A O 1
ATOM 1258 N N . SER A 1 158 ? -13.427 6.407 10.206 1.00 47.25 158 SER A N 1
ATOM 1259 C CA . SER A 1 158 ? -13.318 7.539 11.136 1.00 47.25 158 SER A CA 1
ATOM 1260 C C . SER A 1 158 ? -11.963 7.591 11.853 1.00 47.25 158 SER A C 1
ATOM 1262 O O . SER A 1 158 ? -11.433 8.683 12.039 1.00 47.25 158 SER A O 1
ATOM 1264 N N . CYS A 1 159 ? -11.334 6.447 12.156 1.00 44.91 159 CYS A N 1
ATOM 1265 C CA . CYS A 1 159 ? -9.973 6.415 12.717 1.00 44.91 159 CYS A CA 1
ATOM 1266 C C . CYS A 1 159 ? -8.857 6.704 11.690 1.00 44.91 159 CYS A C 1
ATOM 1268 O O . CYS A 1 159 ? -7.753 7.073 12.086 1.00 44.91 159 CYS A O 1
ATOM 1270 N N . LEU A 1 160 ? -9.118 6.574 10.382 1.00 48.44 160 LEU A N 1
ATOM 1271 C CA . LEU A 1 160 ? -8.136 6.858 9.323 1.00 48.44 160 LEU A CA 1
ATOM 1272 C C . LEU A 1 160 ? -7.957 8.352 8.984 1.00 48.44 160 LEU A C 1
ATOM 1274 O O . LEU A 1 160 ? -7.093 8.684 8.177 1.00 48.44 160 LEU A O 1
ATOM 1278 N N . LYS A 1 161 ? -8.708 9.268 9.609 1.00 46.34 161 LYS A N 1
ATOM 1279 C CA . LYS A 1 161 ? -8.496 10.725 9.480 1.00 46.34 161 LYS A CA 1
ATOM 1280 C C . LYS A 1 161 ? -7.340 11.250 10.346 1.00 46.34 161 LYS A C 1
ATOM 1282 O O . LYS A 1 161 ? -7.305 12.432 10.675 1.00 46.34 161 LYS A O 1
ATOM 1287 N N . SER A 1 162 ? -6.388 10.404 10.740 1.00 56.47 162 SER A N 1
ATOM 1288 C CA . SER A 1 162 ? -5.177 10.910 11.382 1.00 56.47 162 SER A CA 1
ATOM 1289 C C . SER A 1 162 ? -4.272 11.562 10.321 1.00 56.47 162 SER A C 1
ATOM 1291 O O . SER A 1 162 ? -4.197 11.071 9.189 1.00 56.47 162 SER A O 1
ATOM 1293 N N . PRO A 1 163 ? -3.553 12.651 10.653 1.00 60.72 163 PRO A N 1
ATOM 1294 C CA . PRO A 1 163 ? -2.621 13.320 9.732 1.00 60.72 163 PRO A CA 1
ATOM 1295 C C . PRO A 1 163 ? -1.574 12.362 9.134 1.00 60.72 163 PRO A C 1
ATOM 1297 O O . PRO A 1 163 ? -1.017 12.628 8.071 1.00 60.72 163 PRO A O 1
ATOM 1300 N N . TYR A 1 164 ? -1.367 11.204 9.764 1.00 66.06 164 TYR A N 1
ATOM 1301 C CA . TYR A 1 164 ? -0.527 10.120 9.275 1.00 66.06 164 TYR A CA 1
ATOM 1302 C C . TYR A 1 164 ? -0.924 9.611 7.877 1.00 66.06 164 TYR A C 1
ATOM 1304 O O . TYR A 1 164 ? -0.047 9.394 7.047 1.00 66.06 164 TYR A O 1
ATOM 1312 N N . PHE A 1 165 ? -2.219 9.463 7.566 1.00 62.66 165 PHE A N 1
ATOM 1313 C CA . PHE A 1 165 ? -2.649 8.957 6.251 1.00 62.66 165 PHE A CA 1
ATOM 1314 C C . PHE A 1 165 ? -2.428 9.962 5.117 1.00 62.66 165 PHE A C 1
ATOM 1316 O O . PHE A 1 165 ? -2.113 9.564 3.992 1.00 62.66 165 PHE A O 1
ATOM 1323 N N . LEU A 1 166 ? -2.543 11.260 5.413 1.00 69.00 166 LEU A N 1
ATOM 1324 C CA . LEU A 1 166 ? -2.215 12.323 4.464 1.00 69.00 166 LEU A CA 1
ATOM 1325 C C . LEU A 1 166 ? -0.715 12.303 4.150 1.00 69.00 166 LEU A C 1
ATOM 1327 O O . LEU A 1 166 ? -0.323 12.275 2.986 1.00 69.00 166 LEU A O 1
ATOM 1331 N N . VAL A 1 167 ? 0.116 12.236 5.194 1.00 73.12 167 VAL A N 1
ATOM 1332 C CA . VAL A 1 167 ? 1.574 12.147 5.062 1.00 73.12 167 VAL A CA 1
ATOM 1333 C C . VAL A 1 167 ? 1.962 10.898 4.270 1.00 73.12 167 VAL A C 1
ATOM 1335 O O . VAL A 1 167 ? 2.746 11.002 3.329 1.00 73.12 167 VAL A O 1
ATOM 1338 N N . LEU A 1 168 ? 1.366 9.743 4.568 1.00 73.00 168 LEU A N 1
ATOM 1339 C CA . LEU A 1 168 ? 1.625 8.493 3.852 1.00 73.00 168 LEU A CA 1
ATOM 1340 C C . LEU A 1 168 ? 1.243 8.579 2.365 1.00 73.00 168 LEU A C 1
ATOM 1342 O O . LEU A 1 168 ? 1.986 8.102 1.510 1.00 73.00 168 LEU A O 1
ATOM 1346 N N . SER A 1 169 ? 0.128 9.240 2.045 1.00 74.94 169 SER A N 1
ATOM 1347 C CA . SER A 1 169 ? -0.316 9.446 0.658 1.00 74.94 169 SER A CA 1
ATOM 1348 C C . SER A 1 169 ? 0.633 10.364 -0.116 1.00 74.94 169 SER A C 1
ATOM 1350 O O . SER A 1 169 ? 0.954 10.084 -1.269 1.00 74.94 169 SER A O 1
ATOM 1352 N N . ILE A 1 170 ? 1.146 11.419 0.526 1.00 79.06 170 ILE A N 1
ATOM 1353 C CA . ILE A 1 170 ? 2.162 12.302 -0.067 1.00 79.06 170 ILE A CA 1
ATOM 1354 C C . ILE A 1 170 ? 3.454 11.517 -0.319 1.00 79.06 170 ILE A C 1
ATOM 1356 O O . ILE A 1 170 ? 4.010 11.580 -1.413 1.00 79.06 170 ILE A O 1
ATOM 1360 N N . HIS A 1 171 ? 3.904 10.711 0.645 1.00 79.06 171 HIS A N 1
ATOM 1361 C CA . HIS A 1 171 ? 5.109 9.890 0.490 1.00 79.06 171 HIS A CA 1
ATOM 1362 C C . HIS A 1 171 ? 4.956 8.850 -0.629 1.00 79.06 171 HIS A C 1
ATOM 1364 O O . HIS A 1 171 ? 5.896 8.635 -1.393 1.00 79.06 171 HIS A O 1
ATOM 1370 N N . ALA A 1 172 ? 3.769 8.256 -0.775 1.00 81.12 172 ALA A N 1
ATOM 1371 C CA . ALA A 1 172 ? 3.474 7.297 -1.836 1.00 81.12 172 ALA A CA 1
ATOM 1372 C C . ALA A 1 172 ? 3.543 7.908 -3.246 1.00 81.12 172 ALA A C 1
ATOM 1374 O O . ALA A 1 172 ? 3.677 7.161 -4.209 1.00 81.12 172 ALA A O 1
ATOM 1375 N N . ILE A 1 173 ? 3.472 9.236 -3.375 1.00 82.69 173 ILE A N 1
ATOM 1376 C CA . ILE A 1 173 ? 3.561 9.954 -4.654 1.00 82.69 173 ILE A CA 1
ATOM 1377 C C . ILE A 1 173 ? 4.967 10.532 -4.859 1.00 82.69 173 ILE A C 1
ATOM 1379 O O . ILE A 1 173 ? 5.557 10.372 -5.926 1.00 82.69 173 ILE A O 1
ATOM 1383 N N . VAL A 1 174 ? 5.531 11.171 -3.831 1.00 89.56 174 VAL A N 1
ATOM 1384 C CA . VAL A 1 174 ? 6.814 11.883 -3.922 1.00 89.56 174 VAL A CA 1
ATOM 1385 C C . VAL A 1 174 ? 7.974 10.929 -4.209 1.00 89.56 174 VAL A C 1
ATOM 1387 O O . VAL A 1 174 ? 8.778 11.195 -5.102 1.00 89.56 174 VAL A O 1
ATOM 1390 N N . TRP A 1 175 ? 8.055 9.793 -3.511 1.00 88.69 175 TRP A N 1
ATOM 1391 C CA . TRP A 1 175 ? 9.175 8.860 -3.676 1.00 88.69 175 TRP A CA 1
ATOM 1392 C C . TRP A 1 175 ? 9.236 8.210 -5.069 1.00 88.69 175 TRP A C 1
ATOM 1394 O O . TRP A 1 175 ? 10.316 8.212 -5.669 1.00 88.69 175 TRP A O 1
ATOM 1404 N N . PRO A 1 176 ? 8.124 7.710 -5.644 1.00 88.56 176 PRO A N 1
ATOM 1405 C CA . PRO A 1 176 ? 8.107 7.244 -7.031 1.00 88.56 176 PRO A CA 1
ATOM 1406 C C . PRO A 1 176 ? 8.512 8.313 -8.047 1.00 88.56 176 PRO A C 1
ATOM 1408 O O . PRO A 1 176 ? 9.271 8.009 -8.965 1.00 88.56 176 PRO A O 1
ATOM 1411 N N . LEU A 1 177 ? 8.054 9.558 -7.873 1.00 87.56 177 LEU A N 1
ATOM 1412 C CA . LEU A 1 177 ? 8.388 10.658 -8.782 1.00 87.56 177 LEU A CA 1
ATOM 1413 C C . LEU A 1 177 ? 9.881 10.996 -8.757 1.00 87.56 177 LEU A C 1
ATOM 1415 O O . LEU A 1 177 ? 10.487 11.140 -9.817 1.00 87.56 177 LEU A O 1
ATOM 1419 N N . ILE A 1 178 ? 10.491 11.055 -7.569 1.00 92.50 178 ILE A N 1
ATOM 1420 C CA . ILE A 1 178 ? 11.940 11.262 -7.426 1.00 92.50 178 ILE A CA 1
ATOM 1421 C C . ILE A 1 178 ? 12.710 10.143 -8.138 1.00 92.50 178 ILE A C 1
ATOM 1423 O O . ILE A 1 178 ? 13.646 10.415 -8.889 1.00 92.50 178 ILE A O 1
ATOM 1427 N N . HIS A 1 179 ? 12.290 8.887 -7.969 1.00 90.81 179 HIS A N 1
ATOM 1428 C CA . HIS A 1 179 ? 12.920 7.759 -8.655 1.00 90.81 179 HIS A CA 1
ATOM 1429 C C . HIS A 1 179 ? 12.803 7.843 -10.179 1.00 90.81 179 HIS A C 1
ATOM 1431 O O . HIS A 1 179 ? 13.796 7.621 -10.873 1.00 90.81 179 HIS A O 1
ATOM 1437 N N . ILE A 1 180 ? 11.623 8.190 -10.701 1.00 92.50 180 ILE A N 1
ATOM 1438 C CA . ILE A 1 180 ? 11.422 8.395 -12.141 1.00 92.50 180 ILE A CA 1
ATOM 1439 C C . ILE A 1 180 ? 12.365 9.482 -12.656 1.00 92.50 180 ILE A C 1
ATOM 1441 O O . ILE A 1 180 ? 13.027 9.266 -13.666 1.00 92.50 180 ILE A O 1
ATOM 1445 N N . MET A 1 181 ? 12.473 10.614 -11.956 1.00 95.56 181 MET A N 1
ATOM 1446 C CA . MET A 1 181 ? 13.338 11.725 -12.367 1.00 95.56 181 MET A CA 1
ATOM 1447 C C . MET A 1 181 ? 14.813 11.305 -12.446 1.00 95.56 181 MET A C 1
ATOM 1449 O O . MET A 1 181 ? 15.475 11.593 -13.442 1.00 95.56 181 MET A O 1
ATOM 1453 N N . ILE A 1 182 ? 15.315 10.578 -11.441 1.00 96.12 182 ILE A N 1
ATOM 1454 C CA . ILE A 1 182 ? 16.709 10.109 -11.404 1.00 96.12 182 ILE A CA 1
ATOM 1455 C C . ILE A 1 182 ? 16.992 9.145 -12.563 1.00 96.12 182 ILE A C 1
ATOM 1457 O O . ILE A 1 182 ? 17.951 9.335 -13.312 1.00 96.12 182 ILE A O 1
ATOM 1461 N N . PHE A 1 183 ? 16.155 8.119 -12.742 1.00 93.81 183 PHE A N 1
ATOM 1462 C CA . PHE A 1 183 ? 16.394 7.107 -13.772 1.00 93.81 183 PHE A CA 1
ATOM 1463 C C . PHE A 1 183 ? 16.126 7.615 -15.190 1.00 93.81 183 PHE A C 1
ATOM 1465 O O . PHE A 1 183 ? 16.819 7.191 -16.112 1.00 93.81 183 PHE A O 1
ATOM 1472 N N . LEU A 1 184 ? 15.192 8.553 -15.380 1.00 94.50 184 LEU A N 1
ATOM 1473 C CA . LEU A 1 184 ? 15.039 9.244 -16.661 1.00 94.50 184 LEU A CA 1
ATOM 1474 C C . LEU A 1 184 ? 16.264 10.099 -16.981 1.00 94.50 184 LEU A C 1
ATOM 1476 O O . LEU A 1 184 ? 16.695 10.089 -18.126 1.00 94.50 184 LEU A O 1
ATOM 1480 N N . GLY A 1 185 ? 16.862 10.779 -15.998 1.00 96.94 185 GLY A N 1
ATOM 1481 C CA . GLY A 1 185 ? 18.112 11.518 -16.203 1.00 96.94 185 GLY A CA 1
ATOM 1482 C C . GLY A 1 185 ? 19.243 10.619 -16.716 1.00 96.94 185 GLY A C 1
ATOM 1483 O O . GLY A 1 185 ? 19.900 10.949 -17.702 1.00 96.94 185 GLY A O 1
ATOM 1484 N N . ILE A 1 186 ? 19.407 9.438 -16.110 1.00 97.19 186 ILE A N 1
ATOM 1485 C CA . ILE A 1 186 ? 20.371 8.422 -16.564 1.00 97.19 186 ILE A CA 1
ATOM 1486 C C . ILE A 1 186 ? 20.018 7.924 -17.973 1.00 97.19 186 ILE A C 1
ATOM 1488 O O . ILE A 1 186 ? 20.891 7.846 -18.835 1.00 97.19 186 ILE A O 1
ATOM 1492 N N . ALA A 1 187 ? 18.742 7.622 -18.232 1.00 96.69 187 ALA A N 1
ATOM 1493 C CA . ALA A 1 187 ? 18.290 7.181 -19.549 1.00 96.69 187 ALA A CA 1
ATOM 1494 C C . ALA A 1 187 ? 18.608 8.232 -20.627 1.00 96.69 187 ALA A C 1
ATOM 1496 O O . ALA A 1 187 ? 19.174 7.892 -21.664 1.00 96.69 187 ALA A O 1
ATOM 1497 N N . PHE A 1 188 ? 18.318 9.511 -20.368 1.00 97.56 188 PHE A N 1
ATOM 1498 C CA . PHE A 1 188 ? 18.622 10.606 -21.289 1.00 97.56 188 PHE A CA 1
ATOM 1499 C C . PHE A 1 188 ? 20.120 10.732 -21.582 1.00 97.56 188 PHE A C 1
ATOM 1501 O O . PHE A 1 188 ? 20.473 10.987 -22.730 1.00 97.56 188 PHE A O 1
ATOM 1508 N N . SER A 1 189 ? 21.000 10.485 -20.607 1.00 98.06 189 SER A N 1
ATOM 1509 C CA . SER A 1 189 ? 22.449 10.434 -20.859 1.00 98.06 189 SER A CA 1
ATOM 1510 C C . SER A 1 189 ? 22.794 9.401 -21.939 1.00 98.06 189 SER A C 1
ATOM 1512 O O . SER A 1 189 ? 23.463 9.725 -22.917 1.00 98.06 189 SER A O 1
ATOM 1514 N N . TYR A 1 190 ? 22.253 8.182 -21.828 1.00 97.56 190 TYR A N 1
ATOM 1515 C CA . TYR A 1 190 ? 22.476 7.121 -22.819 1.00 97.56 190 TYR A CA 1
ATOM 1516 C C . TYR A 1 190 ? 21.816 7.390 -24.172 1.00 97.56 190 TYR A C 1
ATOM 1518 O O . TYR A 1 190 ? 22.303 6.918 -25.200 1.00 97.56 190 TYR A O 1
ATOM 1526 N N . PHE A 1 191 ? 20.728 8.162 -24.193 1.00 97.50 191 PHE A N 1
ATOM 1527 C CA . PHE A 1 191 ? 20.109 8.609 -25.437 1.00 97.50 191 PHE A CA 1
ATOM 1528 C C . PHE A 1 191 ? 21.056 9.509 -26.241 1.00 97.50 191 PHE A C 1
ATOM 1530 O O . PHE A 1 191 ? 21.229 9.285 -27.438 1.00 97.50 191 PHE A O 1
ATOM 1537 N N . PHE A 1 192 ? 21.717 10.475 -25.592 1.00 97.31 192 PHE A N 1
ATOM 1538 C CA . PHE A 1 192 ? 22.682 11.359 -26.261 1.00 97.31 192 PHE A CA 1
ATOM 1539 C C . PHE A 1 192 ? 23.946 10.630 -26.730 1.00 97.31 192 PHE A C 1
ATOM 1541 O O . PHE A 1 192 ? 24.534 11.017 -27.736 1.00 97.31 192 PHE A O 1
ATOM 1548 N N . GLU A 1 193 ? 24.329 9.545 -26.059 1.00 97.62 193 GLU A N 1
ATOM 1549 C CA . GLU A 1 193 ? 25.418 8.660 -26.496 1.00 97.62 193 GLU A CA 1
ATOM 1550 C C . GLU A 1 193 ? 25.027 7.747 -27.676 1.00 97.62 193 GLU A C 1
ATOM 1552 O O . GLU A 1 193 ? 25.871 7.036 -28.219 1.00 97.62 193 GLU A O 1
ATOM 1557 N N . GLY A 1 194 ? 23.751 7.735 -28.081 1.00 97.06 194 GLY A N 1
ATOM 1558 C CA . GLY A 1 194 ? 23.238 6.867 -29.143 1.00 97.06 194 GLY A CA 1
ATOM 1559 C C . GLY A 1 194 ? 23.027 5.410 -28.718 1.00 97.06 194 GLY A C 1
ATOM 1560 O O . GLY A 1 194 ? 22.715 4.561 -29.556 1.00 97.06 194 GLY A O 1
ATOM 1561 N N . ASN A 1 195 ? 23.154 5.090 -27.425 1.00 97.56 195 ASN A N 1
ATOM 1562 C CA . ASN A 1 195 ? 22.939 3.740 -26.912 1.00 97.56 195 ASN A CA 1
ATOM 1563 C C . ASN A 1 195 ? 21.451 3.491 -26.621 1.00 97.56 195 ASN A C 1
ATOM 1565 O O . ASN A 1 195 ? 20.968 3.590 -25.489 1.00 97.56 195 ASN A O 1
ATOM 1569 N N . THR A 1 196 ? 20.715 3.135 -27.673 1.00 96.06 196 THR A N 1
ATOM 1570 C CA . THR A 1 196 ? 19.265 2.894 -27.617 1.00 96.06 196 THR A CA 1
ATOM 1571 C C . THR A 1 196 ? 18.877 1.752 -26.676 1.00 96.06 196 THR A C 1
ATOM 1573 O O . THR A 1 196 ? 17.843 1.836 -26.014 1.00 96.06 196 THR A O 1
ATOM 1576 N N . ALA A 1 197 ? 19.703 0.708 -26.563 1.00 94.44 197 ALA A N 1
ATOM 1577 C CA . ALA A 1 197 ? 19.422 -0.438 -25.701 1.00 94.44 197 ALA A CA 1
ATOM 1578 C C . ALA A 1 197 ? 19.425 -0.051 -24.214 1.00 94.44 197 ALA A C 1
ATOM 1580 O O . ALA A 1 197 ? 18.487 -0.384 -23.487 1.00 94.44 197 ALA A O 1
ATOM 1581 N N . LEU A 1 198 ? 20.448 0.688 -23.767 1.00 94.62 198 LEU A N 1
ATOM 1582 C CA . LEU A 1 198 ? 20.524 1.159 -22.382 1.00 94.62 198 LEU A CA 1
ATOM 1583 C C . LEU A 1 198 ? 19.458 2.212 -22.079 1.00 94.62 198 LEU A C 1
ATOM 1585 O O . LEU A 1 198 ? 18.851 2.154 -21.011 1.00 94.62 198 LEU A O 1
ATOM 1589 N N . PHE A 1 199 ? 19.169 3.111 -23.024 1.00 96.69 199 PHE A N 1
ATOM 1590 C CA . PHE A 1 199 ? 18.061 4.059 -22.896 1.00 96.69 199 PHE A CA 1
ATOM 1591 C C . PHE A 1 199 ? 16.738 3.337 -22.591 1.00 96.69 199 PHE A C 1
ATOM 1593 O O . PHE A 1 199 ? 16.123 3.591 -21.556 1.00 96.69 199 PHE A O 1
ATOM 1600 N N . ILE A 1 200 ? 16.350 2.369 -23.433 1.00 91.19 200 ILE A N 1
ATOM 1601 C CA . ILE A 1 200 ? 15.109 1.598 -23.256 1.00 91.19 200 ILE A CA 1
ATOM 1602 C C . ILE A 1 200 ? 15.111 0.860 -21.912 1.00 91.19 200 ILE A C 1
ATOM 1604 O O . ILE A 1 200 ? 14.107 0.882 -21.195 1.00 91.19 200 ILE A O 1
ATOM 1608 N N . PHE A 1 201 ? 16.233 0.231 -21.548 1.00 93.06 201 PHE A N 1
ATOM 1609 C CA . PHE A 1 201 ? 16.365 -0.486 -20.282 1.00 93.06 201 PHE A CA 1
ATOM 1610 C C . PHE A 1 201 ? 16.101 0.425 -19.075 1.00 93.06 201 PHE A C 1
ATOM 1612 O O . PHE A 1 201 ? 15.253 0.102 -18.242 1.00 93.06 201 PHE A O 1
ATOM 1619 N N . PHE A 1 202 ? 16.776 1.576 -18.988 1.00 92.50 202 PHE A N 1
ATOM 1620 C CA . PHE A 1 202 ? 16.625 2.488 -17.853 1.00 92.50 202 PHE A CA 1
ATOM 1621 C C . PHE A 1 202 ? 15.244 3.147 -17.805 1.00 92.50 202 PHE A C 1
ATOM 1623 O O . PHE A 1 202 ? 14.705 3.327 -16.713 1.00 92.50 202 PHE A O 1
ATOM 1630 N N . THR A 1 203 ? 14.622 3.434 -18.953 1.00 89.94 203 THR A N 1
ATOM 1631 C CA . THR A 1 203 ? 13.243 3.941 -18.996 1.00 89.94 203 THR A CA 1
ATOM 1632 C C . THR A 1 203 ? 12.244 2.916 -18.459 1.00 89.94 203 THR A C 1
ATOM 1634 O O . THR A 1 203 ? 11.427 3.247 -17.598 1.00 89.94 203 THR A O 1
ATOM 1637 N N . LEU A 1 204 ? 12.318 1.657 -18.907 1.00 86.19 204 LEU A N 1
ATOM 1638 C CA . LEU A 1 204 ? 11.436 0.596 -18.407 1.00 86.19 204 LEU A CA 1
ATOM 1639 C C . LEU A 1 204 ? 11.676 0.323 -16.919 1.00 86.19 204 LEU A C 1
ATOM 1641 O O . LEU A 1 204 ? 10.726 0.185 -16.146 1.00 86.19 204 LEU A O 1
ATOM 1645 N N . PHE A 1 205 ? 12.943 0.301 -16.503 1.00 87.94 205 PHE A N 1
ATOM 1646 C CA . PHE A 1 205 ? 13.319 0.115 -15.108 1.00 87.94 205 PHE A CA 1
ATOM 1647 C C . PHE A 1 205 ? 12.750 1.221 -14.208 1.00 87.94 205 PHE A C 1
ATOM 1649 O O . PHE A 1 205 ? 12.190 0.914 -13.155 1.00 87.94 205 PHE A O 1
ATOM 1656 N N . ALA A 1 206 ? 12.810 2.485 -14.645 1.00 89.12 206 ALA A N 1
ATOM 1657 C CA . ALA A 1 206 ? 12.256 3.632 -13.925 1.00 89.12 206 ALA A CA 1
ATOM 1658 C C . ALA A 1 206 ? 10.756 3.470 -13.637 1.00 89.12 206 ALA A C 1
ATOM 1660 O O . ALA A 1 206 ? 10.303 3.703 -12.514 1.00 89.12 206 ALA A O 1
ATOM 1661 N N . VAL A 1 207 ? 9.979 3.038 -14.634 1.00 85.12 207 VAL A N 1
ATOM 1662 C CA . VAL A 1 207 ? 8.525 2.844 -14.508 1.00 85.12 207 VAL A CA 1
ATOM 1663 C C . VAL A 1 207 ? 8.202 1.674 -13.577 1.00 85.12 207 VAL A C 1
ATOM 1665 O O . VAL A 1 207 ? 7.339 1.788 -12.705 1.00 85.12 207 VAL A O 1
ATOM 1668 N N . ILE A 1 208 ? 8.919 0.557 -13.713 1.00 84.50 208 ILE A N 1
ATOM 1669 C CA . ILE A 1 208 ? 8.694 -0.635 -12.887 1.00 84.50 208 ILE A CA 1
ATOM 1670 C C . ILE A 1 208 ? 9.017 -0.344 -11.417 1.00 84.50 208 ILE A C 1
ATOM 1672 O O . ILE A 1 208 ? 8.205 -0.637 -10.535 1.00 84.50 208 ILE A O 1
ATOM 1676 N N . ILE A 1 209 ? 10.179 0.254 -11.138 1.00 85.81 209 ILE A N 1
ATOM 1677 C CA . ILE A 1 209 ? 10.630 0.464 -9.760 1.00 85.81 209 ILE A CA 1
ATOM 1678 C C . ILE A 1 209 ? 9.805 1.528 -9.036 1.00 85.81 209 ILE A C 1
ATOM 1680 O O . ILE A 1 209 ? 9.481 1.362 -7.863 1.00 85.81 209 ILE A O 1
ATOM 1684 N N . SER A 1 210 ? 9.400 2.587 -9.736 1.00 85.50 210 SER A N 1
ATOM 1685 C CA . SER A 1 210 ? 8.547 3.635 -9.171 1.00 85.50 210 SER A CA 1
ATOM 1686 C C . SER A 1 210 ? 7.153 3.111 -8.829 1.00 85.50 210 SER A C 1
ATOM 1688 O O . SER A 1 210 ? 6.660 3.359 -7.728 1.00 85.50 210 SER A O 1
ATOM 1690 N N . THR A 1 211 ? 6.562 2.301 -9.711 1.00 82.75 211 THR A N 1
ATOM 1691 C CA . THR A 1 211 ? 5.288 1.615 -9.448 1.00 82.75 211 THR A CA 1
ATOM 1692 C C . THR A 1 211 ? 5.410 0.700 -8.229 1.00 82.75 211 THR A C 1
ATOM 1694 O O . THR A 1 211 ? 4.565 0.739 -7.336 1.00 82.75 211 THR A O 1
ATOM 1697 N N . TYR A 1 212 ? 6.497 -0.074 -8.142 1.00 81.00 212 TYR A N 1
ATOM 1698 C CA . TYR A 1 212 ? 6.758 -0.953 -7.005 1.00 81.00 212 TYR A CA 1
ATOM 1699 C C . TYR A 1 212 ? 6.873 -0.182 -5.681 1.00 81.00 212 TYR A C 1
ATOM 1701 O O . TYR A 1 212 ? 6.197 -0.525 -4.710 1.00 81.00 212 TYR A O 1
ATOM 1709 N N . ILE A 1 213 ? 7.669 0.891 -5.644 1.00 82.81 213 ILE A N 1
ATOM 1710 C CA . ILE A 1 213 ? 7.834 1.742 -4.456 1.00 82.81 213 ILE A CA 1
ATOM 1711 C C . ILE A 1 213 ? 6.489 2.346 -4.035 1.00 82.81 213 ILE A C 1
ATOM 1713 O O . ILE A 1 213 ? 6.139 2.292 -2.856 1.00 82.81 213 ILE A O 1
ATOM 1717 N N . GLY A 1 214 ? 5.693 2.838 -4.988 1.00 79.75 214 GLY A N 1
ATOM 1718 C CA . GLY A 1 214 ? 4.346 3.347 -4.717 1.00 79.75 214 GLY A CA 1
ATOM 1719 C C . GLY A 1 214 ? 3.431 2.283 -4.100 1.00 79.75 214 GLY A C 1
ATOM 1720 O O . GLY A 1 214 ? 2.721 2.549 -3.127 1.00 79.75 214 GLY A O 1
ATOM 1721 N N . CYS A 1 215 ? 3.484 1.043 -4.595 1.00 80.81 215 CYS A N 1
ATOM 1722 C CA . CYS A 1 215 ? 2.727 -0.079 -4.033 1.00 80.81 215 CYS A CA 1
ATOM 1723 C C . CYS A 1 215 ? 3.177 -0.469 -2.615 1.00 80.81 215 CYS A C 1
ATOM 1725 O O . CYS A 1 215 ? 2.333 -0.803 -1.782 1.00 80.81 215 CYS A O 1
ATOM 1727 N N . VAL A 1 216 ? 4.483 -0.422 -2.332 1.00 77.44 216 VAL A N 1
ATOM 1728 C CA . VAL A 1 216 ? 5.027 -0.717 -0.997 1.00 77.44 216 VAL A CA 1
ATOM 1729 C C . VAL A 1 216 ? 4.614 0.359 0.007 1.00 77.44 216 VAL A C 1
ATOM 1731 O O . VAL A 1 216 ? 4.096 0.019 1.069 1.00 77.44 216 VAL A O 1
ATOM 1734 N N . ILE A 1 217 ? 4.778 1.641 -0.336 1.00 79.44 217 ILE A N 1
ATOM 1735 C CA . ILE A 1 217 ? 4.458 2.764 0.563 1.00 79.44 217 ILE A CA 1
ATOM 1736 C C . ILE A 1 217 ? 2.949 2.871 0.804 1.00 79.44 217 ILE A C 1
ATOM 1738 O O . ILE A 1 217 ? 2.517 3.133 1.923 1.00 79.44 217 ILE A O 1
ATOM 1742 N N . SER A 1 218 ? 2.127 2.610 -0.215 1.00 75.69 218 SER A N 1
ATOM 1743 C CA . SER A 1 218 ? 0.665 2.595 -0.059 1.00 75.69 218 SER A CA 1
ATOM 1744 C C . SER A 1 218 ? 0.145 1.434 0.796 1.00 75.69 218 SER A C 1
ATOM 1746 O O . SER A 1 218 ? -1.064 1.338 1.004 1.00 75.69 218 SER A O 1
ATOM 1748 N N . HIS A 1 219 ? 1.027 0.549 1.287 1.00 67.44 219 HIS A N 1
ATOM 1749 C CA . HIS A 1 219 ? 0.661 -0.656 2.030 1.00 67.44 219 HIS A CA 1
ATOM 1750 C C . HIS A 1 219 ? -0.457 -1.439 1.334 1.00 67.44 219 HIS A C 1
ATOM 1752 O O . HIS A 1 219 ? -1.351 -1.998 1.975 1.00 67.44 219 HIS A O 1
ATOM 1758 N N . ASN A 1 220 ? -0.415 -1.493 -0.003 1.00 69.25 220 ASN A N 1
ATOM 1759 C CA . ASN A 1 220 ? -1.377 -2.270 -0.760 1.00 69.25 220 ASN A CA 1
ATOM 1760 C C . ASN A 1 220 ? -1.096 -3.749 -0.458 1.00 69.25 220 ASN A C 1
ATOM 1762 O O . ASN A 1 220 ? -0.123 -4.342 -0.934 1.00 69.25 220 ASN A O 1
ATOM 1766 N N . ASN A 1 221 ? -1.917 -4.306 0.437 1.00 58.34 221 ASN A N 1
ATOM 1767 C CA . ASN A 1 221 ? -1.616 -5.477 1.266 1.00 58.34 221 ASN A CA 1
ATOM 1768 C C . ASN A 1 221 ? -1.225 -6.746 0.496 1.00 58.34 221 ASN A C 1
ATOM 1770 O O . ASN A 1 221 ? -0.699 -7.676 1.097 1.00 58.34 221 ASN A O 1
ATOM 1774 N N . PHE A 1 222 ? -1.486 -6.817 -0.805 1.00 59.12 222 PHE A N 1
ATOM 1775 C CA . PHE A 1 222 ? -1.169 -7.981 -1.622 1.00 59.12 222 PHE A CA 1
ATOM 1776 C C . PHE A 1 222 ? 0.320 -8.052 -2.000 1.00 59.12 222 PHE A C 1
ATOM 1778 O O . PHE A 1 222 ? 0.979 -9.053 -1.727 1.00 59.12 222 PHE A O 1
ATOM 1785 N N . ILE A 1 223 ? 0.877 -6.971 -2.557 1.00 59.28 223 ILE A N 1
ATOM 1786 C CA . ILE A 1 223 ? 2.251 -6.957 -3.091 1.00 59.28 223 ILE A CA 1
ATOM 1787 C C . ILE A 1 223 ? 3.273 -7.028 -1.958 1.00 59.28 223 ILE A C 1
ATOM 1789 O O . ILE A 1 223 ? 4.213 -7.816 -2.019 1.00 59.28 223 ILE A O 1
ATOM 1793 N N . SER A 1 224 ? 3.054 -6.259 -0.889 1.00 58.66 224 SER A N 1
ATOM 1794 C CA . SER A 1 224 ? 3.948 -6.254 0.271 1.00 58.66 224 SER A CA 1
ATOM 1795 C C . SER A 1 224 ? 4.017 -7.635 0.940 1.00 58.66 224 SER A C 1
ATOM 1797 O O . SER A 1 224 ? 5.108 -8.134 1.210 1.00 58.66 224 SER A O 1
ATOM 1799 N N . LYS A 1 225 ? 2.874 -8.316 1.119 1.00 63.50 225 LYS A N 1
ATOM 1800 C CA . LYS A 1 225 ? 2.844 -9.672 1.693 1.00 63.50 225 LYS A CA 1
ATOM 1801 C C . LYS A 1 225 ? 3.554 -10.689 0.805 1.00 63.50 225 LYS A C 1
ATOM 1803 O O . LYS A 1 225 ? 4.360 -11.456 1.319 1.00 63.50 225 LYS A O 1
ATOM 1808 N N . ILE A 1 226 ? 3.306 -10.679 -0.507 1.00 66.88 226 ILE A N 1
ATOM 1809 C CA . ILE A 1 226 ? 3.988 -11.583 -1.450 1.00 66.88 226 ILE A CA 1
ATOM 1810 C C . ILE A 1 226 ? 5.500 -11.352 -1.432 1.00 66.88 226 ILE A C 1
ATOM 1812 O O . ILE A 1 226 ? 6.266 -12.314 -1.395 1.00 66.88 226 ILE A O 1
ATOM 1816 N N . PHE A 1 227 ? 5.935 -10.093 -1.399 1.00 69.50 227 PHE A N 1
ATOM 1817 C CA . PHE A 1 227 ? 7.352 -9.749 -1.356 1.00 69.50 227 PHE A CA 1
ATOM 1818 C C . PHE A 1 227 ? 8.041 -10.274 -0.091 1.00 69.50 227 PHE A C 1
ATOM 1820 O O . PHE A 1 227 ? 9.065 -10.952 -0.185 1.00 69.50 227 PHE A O 1
ATOM 1827 N N . TYR A 1 228 ? 7.467 -10.026 1.090 1.00 70.38 228 TYR A N 1
ATOM 1828 C CA . TYR A 1 228 ? 8.043 -10.513 2.346 1.00 70.38 228 TYR A CA 1
ATOM 1829 C C . TYR A 1 228 ? 8.019 -12.042 2.451 1.00 70.38 228 TYR A C 1
ATOM 1831 O O . TYR A 1 228 ? 9.004 -12.622 2.901 1.00 70.38 228 TYR A O 1
ATOM 1839 N N . ILE A 1 229 ? 6.964 -12.702 1.957 1.00 73.94 229 ILE A N 1
ATOM 1840 C CA . ILE A 1 229 ? 6.907 -14.171 1.859 1.00 73.94 229 ILE A CA 1
ATOM 1841 C C . ILE A 1 229 ? 8.036 -14.696 0.960 1.00 73.94 229 ILE A C 1
ATOM 1843 O O . ILE A 1 229 ? 8.708 -15.663 1.319 1.00 73.94 229 ILE A O 1
ATOM 1847 N N . GLY A 1 230 ? 8.289 -14.046 -0.180 1.00 72.44 230 GLY A N 1
ATOM 1848 C CA . GLY A 1 230 ? 9.392 -14.396 -1.076 1.00 72.44 230 GLY A CA 1
ATOM 1849 C C . GLY A 1 230 ? 10.767 -14.233 -0.420 1.00 72.44 230 GLY A C 1
ATOM 1850 O O . GLY A 1 230 ? 11.596 -15.142 -0.491 1.00 72.44 230 GLY A O 1
ATOM 1851 N N . ILE A 1 231 ? 11.002 -13.114 0.276 1.00 73.56 231 ILE A N 1
ATOM 1852 C CA . ILE A 1 231 ? 12.251 -12.876 1.018 1.00 73.56 231 ILE A CA 1
ATOM 1853 C C . ILE A 1 231 ? 12.451 -13.914 2.120 1.00 73.56 231 ILE A C 1
ATOM 1855 O O . ILE A 1 231 ? 13.551 -14.454 2.254 1.00 73.56 231 ILE A O 1
ATOM 1859 N N . ASP A 1 232 ? 11.417 -14.213 2.904 1.00 72.88 232 ASP A N 1
ATOM 1860 C CA . ASP A 1 232 ? 11.520 -15.200 3.976 1.00 72.88 232 ASP A CA 1
ATOM 1861 C C . ASP A 1 232 ? 11.744 -16.608 3.431 1.00 72.88 232 ASP A C 1
ATOM 1863 O O . ASP A 1 232 ? 12.538 -17.358 4.000 1.00 72.88 232 ASP A O 1
ATOM 1867 N N . TYR A 1 233 ? 11.143 -16.954 2.290 1.00 76.12 233 TYR A N 1
ATOM 1868 C CA . TYR A 1 233 ? 11.440 -18.206 1.601 1.00 76.12 233 TYR A CA 1
ATOM 1869 C C . TYR A 1 233 ? 12.920 -18.294 1.210 1.00 76.12 233 TYR A C 1
ATOM 1871 O O . TYR A 1 233 ? 13.576 -19.285 1.533 1.00 76.12 233 TYR A O 1
ATOM 1879 N N . ILE A 1 234 ? 13.479 -17.250 0.587 1.00 73.12 234 ILE A N 1
ATOM 1880 C CA . ILE A 1 234 ? 14.898 -17.211 0.194 1.00 73.12 234 ILE A CA 1
ATOM 1881 C C . ILE A 1 234 ? 15.803 -17.290 1.427 1.00 73.12 234 ILE A C 1
ATOM 1883 O O . ILE A 1 234 ? 16.757 -18.066 1.447 1.00 73.12 234 ILE A O 1
ATOM 1887 N N . ARG A 1 235 ? 15.492 -16.533 2.483 1.00 74.69 235 ARG A N 1
ATOM 1888 C CA . ARG A 1 235 ? 16.246 -16.530 3.744 1.00 74.69 235 ARG A CA 1
ATOM 1889 C C . ARG A 1 235 ? 16.235 -17.908 4.409 1.00 74.69 235 ARG A C 1
ATOM 1891 O O . ARG A 1 235 ? 17.270 -18.362 4.897 1.00 74.69 235 ARG A O 1
ATOM 1898 N N . ASN A 1 236 ? 15.089 -18.582 4.422 1.00 75.31 236 ASN A N 1
ATOM 1899 C CA . ASN A 1 236 ? 14.947 -19.915 5.003 1.00 75.31 236 ASN A CA 1
ATOM 1900 C C . ASN A 1 236 ? 15.606 -20.993 4.136 1.00 75.31 236 ASN A C 1
ATOM 1902 O O . ASN A 1 236 ? 16.249 -21.893 4.676 1.00 75.31 236 ASN A O 1
ATOM 1906 N N . ALA A 1 237 ? 15.528 -20.874 2.808 1.00 72.69 237 ALA A N 1
ATOM 1907 C CA . ALA A 1 237 ? 16.271 -21.724 1.887 1.00 72.69 237 ALA A CA 1
ATOM 1908 C C . ALA A 1 237 ? 17.784 -21.568 2.111 1.00 72.69 237 ALA A C 1
ATOM 1910 O O . ALA A 1 237 ? 18.471 -22.562 2.331 1.00 72.69 237 ALA A O 1
ATOM 1911 N N . ALA A 1 238 ? 18.291 -20.334 2.184 1.00 72.00 238 ALA A N 1
ATOM 1912 C CA . ALA A 1 238 ? 19.701 -20.046 2.440 1.00 72.00 238 ALA A CA 1
ATOM 1913 C C . ALA A 1 238 ? 20.193 -20.614 3.784 1.00 72.00 238 ALA A C 1
ATOM 1915 O O . ALA A 1 238 ? 21.286 -21.165 3.850 1.00 72.00 238 ALA A O 1
ATOM 1916 N N . LYS A 1 239 ? 19.378 -20.556 4.848 1.00 79.25 239 LYS A N 1
ATOM 1917 C CA . LYS A 1 239 ? 19.707 -21.177 6.148 1.00 79.25 239 LYS A CA 1
ATOM 1918 C C . LYS A 1 239 ? 19.741 -22.707 6.098 1.00 79.25 239 LYS A C 1
ATOM 1920 O O . LYS A 1 239 ? 20.506 -23.325 6.836 1.00 79.25 239 LYS A O 1
ATOM 1925 N N . LYS A 1 240 ? 18.896 -23.324 5.266 1.00 74.31 240 LYS A N 1
ATOM 1926 C CA . LYS A 1 240 ? 18.805 -24.785 5.124 1.00 74.31 240 LYS A CA 1
ATOM 1927 C C . LYS A 1 240 ? 19.978 -25.359 4.324 1.00 74.31 240 LYS A C 1
ATOM 1929 O O . LYS A 1 240 ? 20.404 -26.481 4.589 1.00 74.31 240 LYS A O 1
ATOM 1934 N N . TYR A 1 241 ? 20.540 -24.578 3.404 1.00 65.69 241 TYR A N 1
ATOM 1935 C CA . TYR A 1 241 ? 21.770 -24.917 2.695 1.00 65.69 241 TYR A CA 1
ATOM 1936 C C . TYR A 1 241 ? 23.000 -24.544 3.537 1.00 65.69 241 TYR A C 1
ATOM 1938 O O . TYR A 1 241 ? 23.629 -23.508 3.335 1.00 65.69 241 TYR A O 1
ATOM 1946 N N . LYS A 1 242 ? 23.380 -25.410 4.488 1.00 60.72 242 LYS A N 1
ATOM 1947 C CA . LYS A 1 242 ? 24.740 -25.357 5.051 1.00 60.72 242 LYS A CA 1
ATOM 1948 C C . LYS A 1 242 ? 25.746 -25.624 3.919 1.00 60.72 242 LYS A C 1
ATOM 1950 O O . LYS A 1 242 ? 25.511 -26.553 3.142 1.00 60.72 242 LYS A O 1
ATOM 1955 N N . PRO A 1 243 ? 26.854 -24.867 3.815 1.00 58.38 243 PRO A N 1
ATOM 1956 C CA . PRO A 1 243 ? 27.888 -25.147 2.826 1.00 58.38 243 PRO A CA 1
ATOM 1957 C C . PRO A 1 243 ? 28.385 -26.580 3.032 1.00 58.38 243 PRO A C 1
ATOM 1959 O O . PRO A 1 243 ? 28.829 -26.936 4.125 1.00 58.38 243 PRO A O 1
ATOM 1962 N N . CYS A 1 244 ? 28.241 -27.421 2.005 1.00 57.16 244 CYS A N 1
ATOM 1963 C CA . CYS A 1 244 ? 28.676 -28.810 2.061 1.00 57.16 244 CYS A CA 1
ATOM 1964 C C . CYS A 1 244 ? 30.162 -28.862 2.430 1.00 57.16 244 CYS A C 1
ATOM 1966 O O . CYS A 1 244 ? 31.005 -28.241 1.780 1.00 57.16 244 CYS A O 1
ATOM 1968 N N . SER A 1 245 ? 30.490 -29.623 3.470 1.00 57.84 245 SER A N 1
ATOM 1969 C CA . SER A 1 245 ? 31.870 -29.899 3.849 1.00 57.84 245 SER A CA 1
ATOM 1970 C C . SER A 1 245 ? 32.541 -30.768 2.777 1.00 57.84 245 SER A C 1
ATOM 1972 O O . SER A 1 245 ? 32.375 -31.981 2.739 1.00 57.84 245 SER A O 1
ATOM 1974 N N . ARG A 1 246 ? 33.258 -30.093 1.878 1.00 55.62 246 ARG A N 1
ATOM 1975 C CA . ARG A 1 246 ? 34.429 -30.456 1.053 1.00 55.62 246 ARG A CA 1
ATOM 1976 C C . ARG A 1 246 ? 34.617 -31.829 0.367 1.00 55.62 246 ARG A C 1
ATOM 1978 O O . ARG A 1 246 ? 35.593 -31.908 -0.364 1.00 55.62 246 ARG A O 1
ATOM 1985 N N . PHE A 1 247 ? 33.777 -32.862 0.481 1.00 52.34 247 PHE A N 1
ATOM 1986 C CA . PHE A 1 247 ? 34.131 -34.172 -0.121 1.00 52.34 247 PHE A CA 1
ATOM 1987 C C . PHE A 1 247 ? 33.041 -34.957 -0.868 1.00 52.34 247 PHE A C 1
ATOM 1989 O O . PHE A 1 247 ? 33.266 -36.115 -1.199 1.00 52.34 247 PHE A O 1
ATOM 1996 N N . ASP A 1 248 ? 31.917 -34.338 -1.245 1.00 57.25 248 ASP A N 1
ATOM 1997 C CA . ASP A 1 248 ? 30.911 -35.010 -2.086 1.00 57.25 248 ASP A CA 1
ATOM 1998 C C . ASP A 1 248 ? 30.498 -34.154 -3.303 1.00 57.25 248 ASP A C 1
ATOM 2000 O O . ASP A 1 248 ? 29.534 -33.382 -3.283 1.00 57.25 248 ASP A O 1
ATOM 2004 N N . PHE A 1 249 ? 31.291 -34.246 -4.377 1.00 53.56 249 PHE A N 1
ATOM 2005 C CA . PHE A 1 249 ? 31.110 -33.464 -5.610 1.00 53.56 249 PHE A CA 1
ATOM 2006 C C . PHE A 1 249 ? 29.815 -33.818 -6.363 1.00 53.56 249 PHE A C 1
ATOM 2008 O O . PHE A 1 249 ? 29.198 -32.942 -6.975 1.00 53.56 249 PHE A O 1
ATOM 2015 N N . ALA A 1 250 ? 29.363 -35.075 -6.294 1.00 57.78 250 ALA A N 1
ATOM 2016 C CA . ALA A 1 250 ? 28.167 -35.534 -7.002 1.00 57.78 250 ALA A CA 1
ATOM 2017 C C . ALA A 1 250 ? 26.869 -35.039 -6.335 1.00 57.78 250 ALA A C 1
ATOM 2019 O O . ALA A 1 250 ? 25.930 -34.634 -7.029 1.00 57.78 250 ALA A O 1
ATOM 2020 N N . GLY A 1 251 ? 26.829 -35.004 -4.996 1.00 58.19 251 GLY A N 1
ATOM 2021 C CA . GLY A 1 251 ? 25.724 -34.412 -4.234 1.00 58.19 251 GLY A CA 1
ATOM 2022 C C . GLY A 1 251 ? 25.630 -32.889 -4.398 1.00 58.19 251 GLY A C 1
ATOM 2023 O O . GLY A 1 251 ? 24.534 -32.338 -4.525 1.00 58.19 251 GLY A O 1
ATOM 2024 N N . CYS A 1 252 ? 26.776 -32.206 -4.488 1.00 56.16 252 CYS A N 1
ATOM 2025 C CA . CYS A 1 252 ? 26.842 -30.752 -4.652 1.00 56.16 252 CYS A CA 1
ATOM 2026 C C . CYS A 1 252 ? 26.303 -30.287 -6.023 1.00 56.16 252 CYS A C 1
ATOM 2028 O O . CYS A 1 252 ? 25.458 -29.392 -6.089 1.00 56.16 252 CYS A O 1
ATOM 2030 N N . ALA A 1 253 ? 26.682 -30.963 -7.116 1.00 59.53 253 ALA A N 1
ATOM 2031 C CA . ALA A 1 253 ? 26.243 -30.611 -8.473 1.00 59.53 253 ALA A CA 1
ATOM 2032 C C . ALA A 1 253 ? 24.732 -30.820 -8.715 1.00 59.53 253 ALA A C 1
ATOM 2034 O O . ALA A 1 253 ? 24.117 -30.130 -9.537 1.00 59.53 253 ALA A O 1
ATOM 2035 N N . ARG A 1 254 ? 24.106 -31.774 -8.008 1.00 62.03 254 ARG A N 1
ATOM 2036 C CA . ARG A 1 254 ? 22.652 -32.007 -8.072 1.00 62.03 254 ARG A CA 1
ATOM 2037 C C . ARG A 1 254 ? 21.879 -30.912 -7.329 1.00 62.03 254 ARG A C 1
ATOM 2039 O O . ARG A 1 254 ? 20.856 -30.442 -7.825 1.00 62.03 254 ARG A O 1
ATOM 2046 N N . ASN A 1 255 ? 22.410 -30.456 -6.195 1.00 66.56 255 ASN A N 1
ATOM 2047 C CA . ASN A 1 255 ? 21.835 -29.367 -5.407 1.00 66.56 255 ASN A CA 1
ATOM 2048 C C . ASN A 1 255 ? 21.974 -28.003 -6.090 1.00 66.56 255 ASN A C 1
ATOM 2050 O O . ASN A 1 255 ? 21.050 -27.199 -6.018 1.00 66.56 255 ASN A O 1
ATOM 2054 N N . GLU A 1 256 ? 23.065 -27.758 -6.814 1.00 73.44 256 GLU A N 1
ATOM 2055 C CA . GLU A 1 256 ? 23.247 -26.521 -7.575 1.00 73.44 256 GLU A CA 1
ATOM 2056 C C . GLU A 1 256 ? 22.217 -26.380 -8.706 1.00 73.44 256 GLU A C 1
ATOM 2058 O O . GLU A 1 256 ? 21.616 -25.318 -8.883 1.00 73.44 256 GLU A O 1
ATOM 2063 N N . ARG A 1 257 ? 21.942 -27.469 -9.438 1.00 72.62 257 ARG A N 1
ATOM 2064 C CA . ARG A 1 257 ? 20.899 -27.485 -10.476 1.00 72.62 257 ARG A CA 1
ATOM 2065 C C . ARG A 1 257 ? 19.505 -27.255 -9.895 1.00 72.62 257 ARG A C 1
ATOM 2067 O O . ARG A 1 257 ? 18.747 -26.462 -10.451 1.00 72.62 257 ARG A O 1
ATOM 2074 N N . ALA A 1 258 ? 19.186 -27.899 -8.773 1.00 72.88 258 ALA A N 1
ATOM 2075 C CA . ALA A 1 258 ? 17.914 -27.703 -8.079 1.00 72.88 258 ALA A CA 1
ATOM 2076 C C . ALA A 1 258 ? 17.761 -26.264 -7.556 1.00 72.88 258 ALA A C 1
ATOM 2078 O O . ALA A 1 258 ? 16.698 -25.663 -7.706 1.00 72.88 258 ALA A O 1
ATOM 2079 N N . PHE A 1 259 ? 18.834 -25.681 -7.017 1.00 71.31 259 PHE A N 1
ATOM 2080 C CA . PHE A 1 259 ? 18.843 -24.301 -6.545 1.00 71.31 259 PHE A CA 1
ATOM 2081 C C . PHE A 1 259 ? 18.625 -23.311 -7.696 1.00 71.31 259 PHE A C 1
ATOM 2083 O O . PHE A 1 259 ? 17.719 -22.482 -7.612 1.00 71.31 259 PHE A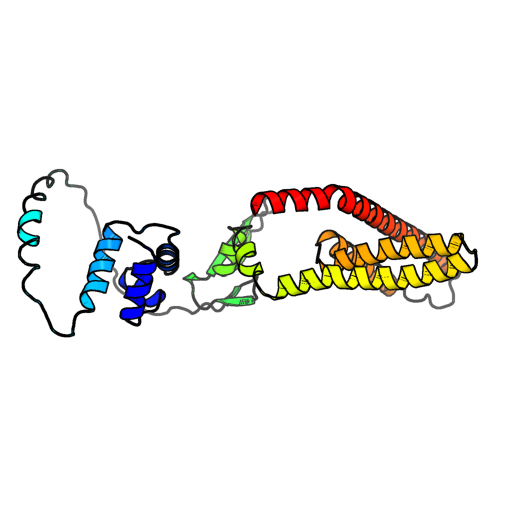 O 1
ATOM 2090 N N . ARG A 1 260 ? 19.359 -23.452 -8.811 1.00 74.31 260 ARG A N 1
ATOM 2091 C CA . ARG A 1 260 ? 19.159 -22.626 -10.019 1.00 74.31 260 ARG A CA 1
ATOM 2092 C C . ARG A 1 260 ? 17.733 -22.741 -10.557 1.00 74.31 260 ARG A C 1
ATOM 2094 O O . ARG A 1 260 ? 17.106 -21.727 -10.844 1.00 74.31 260 ARG A O 1
ATOM 2101 N N . PHE A 1 261 ? 17.192 -23.957 -10.637 1.00 79.38 261 PHE A N 1
ATOM 2102 C CA . PHE A 1 261 ? 15.822 -24.184 -11.096 1.00 79.38 261 PHE A CA 1
ATOM 2103 C C . PHE A 1 261 ? 14.784 -23.525 -10.174 1.00 79.38 261 PHE A C 1
ATOM 2105 O O . PHE A 1 261 ? 13.898 -22.817 -10.649 1.00 79.38 261 PHE A O 1
ATOM 2112 N N . SER A 1 262 ? 14.937 -23.669 -8.853 1.00 71.44 262 SER A N 1
ATOM 2113 C CA . SER A 1 262 ? 14.061 -23.010 -7.876 1.00 71.44 262 SER A CA 1
ATOM 2114 C C . SER A 1 262 ? 14.160 -21.480 -7.931 1.00 71.44 262 SER A C 1
ATOM 2116 O O . SER A 1 262 ? 13.146 -20.793 -7.819 1.00 71.44 262 SER A O 1
ATOM 2118 N N . GLY A 1 263 ? 15.357 -20.945 -8.190 1.00 75.31 263 GLY A N 1
ATOM 2119 C CA . GLY A 1 263 ? 15.583 -19.520 -8.400 1.00 75.31 263 GLY A CA 1
ATOM 2120 C C . GLY A 1 263 ? 14.873 -19.001 -9.649 1.00 75.31 263 GLY A C 1
ATOM 2121 O O . GLY A 1 263 ? 14.224 -17.961 -9.587 1.00 75.31 263 GLY A O 1
ATOM 2122 N N . HIS A 1 264 ? 14.914 -19.747 -10.757 1.00 80.19 264 HIS A N 1
ATOM 2123 C CA . HIS A 1 264 ? 14.176 -19.394 -11.973 1.00 80.19 264 HIS A CA 1
ATOM 2124 C C . HIS A 1 264 ? 12.657 -19.434 -11.775 1.00 80.19 264 HIS A C 1
ATOM 2126 O O . HIS A 1 264 ? 11.974 -18.535 -12.256 1.00 80.19 264 HIS A O 1
ATOM 2132 N N . ILE A 1 265 ? 12.126 -20.414 -11.035 1.00 76.50 265 ILE A N 1
ATOM 2133 C CA . ILE A 1 265 ? 10.692 -20.474 -10.706 1.00 76.50 265 ILE A CA 1
ATOM 2134 C C . ILE A 1 265 ? 10.272 -19.264 -9.867 1.00 76.50 265 ILE A C 1
ATOM 2136 O O . ILE A 1 265 ? 9.261 -18.631 -10.170 1.00 76.50 265 ILE A O 1
ATOM 2140 N N . LEU A 1 266 ? 11.049 -18.908 -8.840 1.00 69.75 266 LEU A N 1
ATOM 2141 C CA . LEU A 1 266 ? 10.768 -17.730 -8.016 1.00 69.75 266 LEU A CA 1
ATOM 2142 C C . LEU A 1 266 ? 10.854 -16.436 -8.822 1.00 69.75 266 LEU A C 1
ATOM 2144 O O . LEU A 1 266 ? 9.977 -15.585 -8.699 1.00 69.75 266 LEU A O 1
ATOM 2148 N N . LEU A 1 267 ? 11.877 -16.300 -9.669 1.00 77.94 267 LEU A N 1
ATOM 2149 C CA . LEU A 1 267 ? 12.038 -15.146 -10.547 1.00 77.94 267 LEU A CA 1
ATOM 2150 C C . LEU A 1 267 ? 10.856 -15.026 -11.514 1.00 77.94 267 LEU A C 1
ATOM 2152 O O . LEU A 1 267 ? 10.299 -13.944 -11.666 1.00 77.94 267 LEU A O 1
ATOM 2156 N N . PHE A 1 268 ? 10.434 -16.134 -12.125 1.00 79.00 268 PHE A N 1
ATOM 2157 C CA . PHE A 1 268 ? 9.280 -16.161 -13.019 1.00 79.00 268 PHE A CA 1
ATOM 2158 C C . PHE A 1 268 ? 7.984 -15.811 -12.282 1.00 79.00 268 PHE A C 1
ATOM 2160 O O . PHE A 1 268 ? 7.216 -14.980 -12.757 1.00 79.00 268 PHE A O 1
ATOM 2167 N N . SER A 1 269 ? 7.762 -16.372 -11.090 1.00 68.44 269 SER A N 1
ATOM 2168 C CA . SER A 1 269 ? 6.603 -16.043 -10.253 1.00 68.44 269 SER A CA 1
ATOM 2169 C C . SER A 1 269 ? 6.592 -14.568 -9.844 1.00 68.44 269 SER A C 1
ATOM 2171 O O . SER A 1 269 ? 5.533 -13.940 -9.831 1.00 68.44 269 SER A O 1
ATOM 2173 N N . PHE A 1 270 ? 7.757 -14.000 -9.527 1.00 77.25 270 PHE A N 1
ATOM 2174 C CA . PHE A 1 270 ? 7.898 -12.585 -9.204 1.00 77.25 270 PHE A CA 1
ATOM 2175 C C . PHE A 1 270 ? 7.573 -11.713 -10.420 1.00 77.25 270 PHE A C 1
ATOM 2177 O O . PHE A 1 270 ? 6.726 -10.828 -10.319 1.00 77.25 270 PHE A O 1
ATOM 2184 N N . LEU A 1 271 ? 8.158 -12.011 -11.583 1.00 79.12 271 LEU A N 1
ATOM 2185 C CA . LEU A 1 271 ? 7.887 -11.301 -12.835 1.00 79.12 271 LEU A CA 1
ATOM 2186 C C . LEU A 1 271 ? 6.411 -11.392 -13.244 1.00 79.12 271 LEU A C 1
ATOM 2188 O O . LEU A 1 271 ? 5.823 -10.380 -13.613 1.00 79.12 271 LEU A O 1
ATOM 2192 N N . ALA A 1 272 ? 5.788 -12.564 -13.109 1.00 74.81 272 ALA A N 1
ATOM 2193 C CA . ALA A 1 272 ? 4.362 -12.752 -13.364 1.00 74.81 272 ALA A CA 1
ATOM 2194 C C . ALA A 1 272 ? 3.500 -11.916 -12.405 1.00 74.81 272 ALA A C 1
ATOM 2196 O O . ALA A 1 272 ? 2.553 -11.262 -12.839 1.00 74.81 272 ALA A O 1
ATOM 2197 N N . SER A 1 273 ? 3.850 -11.867 -11.114 1.00 72.19 273 SER A N 1
ATOM 2198 C CA . SER A 1 273 ? 3.143 -11.027 -10.137 1.00 72.19 273 SER A CA 1
ATOM 2199 C C . SER A 1 273 ? 3.283 -9.532 -10.441 1.00 72.19 273 SER A C 1
ATOM 2201 O O . SER A 1 273 ? 2.317 -8.783 -10.305 1.00 72.19 273 SER A O 1
ATOM 2203 N N . LEU A 1 274 ? 4.455 -9.110 -10.924 1.00 77.06 274 LEU A N 1
ATOM 2204 C CA . LEU A 1 274 ? 4.727 -7.745 -11.363 1.00 77.06 274 LEU A CA 1
ATOM 2205 C C . LEU A 1 274 ? 3.896 -7.397 -12.597 1.00 77.06 274 LEU A C 1
ATOM 2207 O O . LEU A 1 274 ? 3.258 -6.350 -12.629 1.00 77.06 274 LEU A O 1
ATOM 2211 N N . PHE A 1 275 ? 3.843 -8.301 -13.576 1.00 81.62 275 PHE A N 1
ATOM 2212 C CA . PHE A 1 275 ? 3.050 -8.132 -14.788 1.00 81.62 275 PHE A CA 1
ATOM 2213 C C . PHE A 1 275 ? 1.553 -8.006 -14.476 1.00 81.62 275 PHE A C 1
ATOM 2215 O O . PHE A 1 275 ? 0.900 -7.068 -14.930 1.00 81.62 275 PHE A O 1
ATOM 2222 N N . VAL A 1 276 ? 1.017 -8.893 -13.631 1.00 76.31 276 VAL A N 1
ATOM 2223 C CA . VAL A 1 276 ? -0.378 -8.821 -13.166 1.00 76.31 276 VAL A CA 1
ATOM 2224 C C . VAL A 1 276 ? -0.626 -7.544 -12.358 1.00 76.31 276 VAL A C 1
ATOM 2226 O O . VAL A 1 276 ? -1.667 -6.908 -12.519 1.00 76.31 276 VAL A O 1
ATOM 2229 N N . GLY A 1 277 ? 0.327 -7.131 -11.520 1.00 74.31 277 GLY A N 1
ATOM 2230 C CA . GLY A 1 277 ? 0.272 -5.881 -10.762 1.00 74.31 277 GLY A CA 1
ATOM 2231 C C . GLY A 1 277 ? 0.216 -4.638 -11.654 1.00 74.31 277 GLY A C 1
ATOM 2232 O O . GLY A 1 277 ? -0.606 -3.759 -11.421 1.00 74.31 277 GLY A O 1
ATOM 2233 N N . ILE A 1 278 ? 1.034 -4.587 -12.707 1.00 78.56 278 ILE A N 1
ATOM 2234 C CA . ILE A 1 278 ? 1.032 -3.500 -13.699 1.00 78.56 278 ILE A CA 1
ATOM 2235 C C . ILE A 1 278 ? -0.286 -3.487 -14.476 1.00 78.56 278 ILE A C 1
ATOM 2237 O O . ILE A 1 278 ? -0.896 -2.438 -14.659 1.00 78.56 278 ILE A O 1
ATOM 2241 N N . PHE A 1 279 ? -0.766 -4.652 -14.911 1.00 79.25 279 PHE A N 1
ATOM 2242 C CA . PHE A 1 279 ? -2.018 -4.729 -15.657 1.00 79.25 279 PHE A CA 1
ATOM 2243 C C . PHE A 1 279 ? -3.202 -4.282 -14.788 1.00 79.25 279 PHE A C 1
ATOM 2245 O O . PHE A 1 279 ? -4.002 -3.433 -15.177 1.00 79.25 279 PHE A O 1
ATOM 2252 N N . THR A 1 280 ? -3.290 -4.787 -13.559 1.00 70.50 280 THR A N 1
ATOM 2253 C CA . THR A 1 280 ? -4.347 -4.383 -12.627 1.00 70.50 280 THR A CA 1
ATOM 2254 C C . THR A 1 280 ? -4.236 -2.917 -12.215 1.00 70.50 280 THR A C 1
ATOM 2256 O O . THR A 1 280 ? -5.271 -2.266 -12.091 1.00 70.50 280 THR A O 1
ATOM 2259 N N . SER A 1 281 ? -3.037 -2.347 -12.063 1.00 72.75 281 SER A N 1
ATOM 2260 C CA . SER A 1 281 ? -2.894 -0.924 -11.737 1.00 72.75 281 SER A CA 1
ATOM 2261 C C . SER A 1 281 ? -3.359 -0.022 -12.881 1.00 72.75 281 SER A C 1
ATOM 2263 O O . SER A 1 281 ? -4.042 0.963 -12.620 1.00 72.75 281 SER A O 1
ATOM 2265 N N . ILE A 1 282 ? -3.090 -0.385 -14.138 1.00 79.56 282 ILE A N 1
ATOM 2266 C CA . ILE A 1 282 ? -3.523 0.391 -15.308 1.00 79.56 282 ILE A CA 1
ATOM 2267 C C . ILE A 1 282 ? -5.049 0.384 -15.455 1.00 79.56 282 ILE A C 1
ATOM 2269 O O . ILE A 1 282 ? -5.637 1.424 -15.737 1.00 79.56 282 ILE A O 1
ATOM 2273 N N . PHE A 1 283 ? -5.712 -0.758 -15.246 1.00 77.00 283 PHE A N 1
ATOM 2274 C CA . PHE A 1 283 ? -7.153 -0.875 -15.512 1.00 77.00 283 PHE A CA 1
ATOM 2275 C C . PHE A 1 283 ? -8.038 -0.648 -14.281 1.00 77.00 283 PHE A C 1
ATOM 2277 O O . PHE A 1 283 ? -9.080 0.003 -14.367 1.00 77.00 283 PHE A O 1
ATOM 2284 N N . VAL A 1 284 ? -7.649 -1.173 -13.120 1.00 75.25 284 VAL A N 1
ATOM 2285 C CA . VAL A 1 284 ? -8.502 -1.190 -11.920 1.00 75.25 284 VAL A CA 1
ATOM 2286 C C . VAL A 1 284 ? -8.350 0.093 -11.109 1.00 75.25 284 VAL A C 1
ATOM 2288 O O . VAL A 1 284 ? -9.333 0.590 -10.554 1.00 75.25 284 VAL A O 1
ATOM 2291 N N . TYR A 1 285 ? -7.143 0.663 -11.050 1.00 71.44 285 TYR A N 1
ATOM 2292 C CA . TYR A 1 285 ? -6.875 1.835 -10.214 1.00 71.44 285 TYR A CA 1
ATOM 2293 C C . TYR A 1 285 ? -7.604 3.106 -10.688 1.00 71.44 285 TYR A C 1
ATOM 229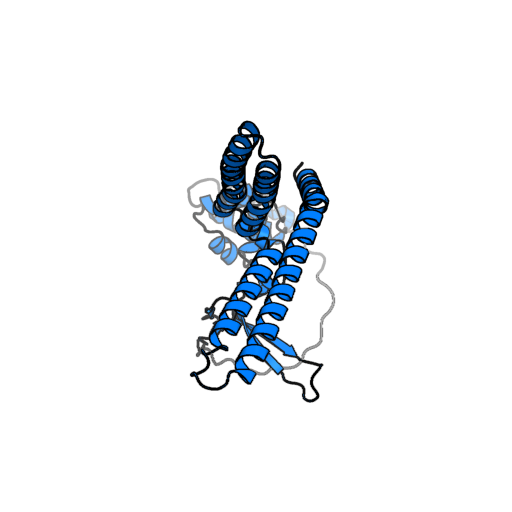5 O O . TYR A 1 285 ? -8.257 3.739 -9.854 1.00 71.44 285 TYR A O 1
ATOM 2303 N N . PRO A 1 286 ? -7.616 3.465 -11.991 1.00 73.06 286 PRO A N 1
ATOM 2304 C CA . PRO A 1 286 ? -8.363 4.633 -12.463 1.00 73.06 286 PRO A CA 1
ATOM 2305 C C . PRO A 1 286 ? -9.867 4.481 -12.232 1.00 73.06 286 PRO A C 1
ATOM 2307 O O . PRO A 1 286 ? -10.540 5.428 -11.830 1.00 73.06 286 PRO A O 1
ATOM 2310 N N . TYR A 1 287 ? -10.396 3.267 -12.411 1.00 75.88 287 TYR A N 1
ATOM 2311 C CA . TYR A 1 287 ? -11.807 2.978 -12.171 1.00 75.88 287 TYR A CA 1
ATOM 2312 C C . TYR A 1 287 ? -12.188 3.145 -10.692 1.00 75.88 287 TYR A C 1
ATOM 2314 O O . TYR A 1 287 ? -13.198 3.779 -10.369 1.00 75.88 287 TYR A O 1
ATOM 2322 N N . ALA A 1 288 ? -11.360 2.629 -9.779 1.00 68.38 288 ALA A N 1
ATOM 2323 C CA . ALA A 1 288 ? -11.553 2.804 -8.342 1.00 68.38 288 ALA A CA 1
ATOM 2324 C C . ALA A 1 288 ? -11.470 4.284 -7.925 1.00 68.38 288 ALA A C 1
ATOM 2326 O O . ALA A 1 288 ? -12.275 4.739 -7.109 1.00 68.38 288 ALA A O 1
ATOM 2327 N N . LEU A 1 289 ? -10.545 5.043 -8.522 1.00 67.88 289 LEU A N 1
ATOM 2328 C CA . LEU A 1 289 ? -10.372 6.473 -8.274 1.00 67.88 289 LEU A CA 1
ATOM 2329 C C . LEU A 1 289 ? -11.607 7.278 -8.711 1.00 67.88 289 LEU A C 1
ATOM 2331 O O . LEU A 1 289 ? -12.164 8.027 -7.910 1.00 67.88 289 LEU A O 1
ATOM 2335 N N . ILE A 1 290 ? -12.096 7.061 -9.938 1.00 76.81 290 ILE A N 1
ATOM 2336 C CA . ILE A 1 290 ? -13.288 7.738 -10.481 1.00 76.81 290 ILE A CA 1
ATOM 2337 C C . ILE A 1 290 ? -14.528 7.433 -9.631 1.00 76.81 290 ILE A C 1
ATOM 2339 O O . ILE A 1 290 ? -15.323 8.327 -9.335 1.00 76.81 290 ILE A O 1
ATOM 2343 N N . LYS A 1 291 ? -14.696 6.177 -9.201 1.00 72.75 291 LYS A N 1
ATOM 2344 C CA . LYS A 1 291 ? -15.832 5.767 -8.365 1.00 72.75 291 LYS A CA 1
ATOM 2345 C C . LYS A 1 291 ? -15.810 6.422 -6.983 1.00 72.75 291 LYS A C 1
ATOM 2347 O O . LYS A 1 291 ? -16.873 6.732 -6.449 1.00 72.75 291 LYS A O 1
ATOM 2352 N N . ASN A 1 292 ? -14.627 6.628 -6.406 1.00 62.62 292 ASN A N 1
ATOM 2353 C CA . ASN A 1 292 ? -14.485 7.334 -5.135 1.00 62.62 292 ASN A CA 1
ATOM 2354 C C . ASN A 1 292 ? -14.719 8.842 -5.284 1.00 62.62 292 ASN A C 1
ATOM 2356 O O . ASN A 1 292 ? -15.404 9.407 -4.436 1.00 62.62 292 ASN A O 1
ATOM 2360 N N . LEU A 1 293 ? -14.242 9.470 -6.366 1.00 67.12 293 LEU A N 1
ATOM 2361 C CA . LEU A 1 293 ? -14.528 10.882 -6.652 1.00 67.12 293 LEU A CA 1
ATOM 2362 C C . LEU A 1 293 ? -16.036 11.139 -6.782 1.00 67.12 293 LEU A C 1
ATOM 2364 O O . LEU A 1 293 ? -16.554 12.036 -6.132 1.00 67.12 293 LEU A O 1
ATOM 2368 N N . LYS A 1 294 ? -16.765 10.298 -7.526 1.00 73.88 294 LYS A N 1
ATOM 2369 C CA . LYS A 1 294 ? -18.229 10.417 -7.696 1.00 73.88 294 LYS A CA 1
ATOM 2370 C C . LYS A 1 294 ? -19.057 10.254 -6.416 1.00 73.88 294 LYS A C 1
ATOM 2372 O O . LYS A 1 294 ? -20.251 10.497 -6.451 1.00 73.88 294 LYS A O 1
ATOM 2377 N N . ARG A 1 295 ? -18.473 9.746 -5.329 1.00 64.25 295 ARG A N 1
ATOM 2378 C CA . ARG A 1 295 ? -19.147 9.637 -4.022 1.00 64.25 295 ARG A CA 1
ATOM 2379 C C . ARG A 1 295 ? -18.808 10.796 -3.086 1.00 64.25 295 ARG A C 1
ATOM 2381 O O . ARG A 1 295 ? -19.379 10.862 -2.004 1.00 64.25 295 ARG A O 1
ATOM 2388 N N . ALA A 1 296 ? -17.821 11.610 -3.447 1.00 54.56 296 ALA A N 1
ATOM 2389 C CA . ALA A 1 296 ? -17.355 12.738 -2.651 1.00 54.56 296 ALA A CA 1
ATOM 2390 C C . ALA A 1 296 ? -17.975 14.075 -3.092 1.00 54.56 296 ALA A C 1
ATOM 2392 O O . ALA A 1 296 ? -17.983 15.008 -2.295 1.00 54.56 296 ALA A O 1
ATOM 2393 N N . PHE A 1 297 ? -18.475 14.142 -4.329 1.00 57.53 297 PHE A N 1
ATOM 2394 C CA . PHE A 1 297 ? -19.269 15.235 -4.895 1.00 57.53 297 PHE A CA 1
ATOM 2395 C C . PHE A 1 297 ? -20.721 14.787 -5.033 1.00 57.53 297 PHE A C 1
ATOM 2397 O O . PHE A 1 297 ? -21.608 15.646 -4.858 1.00 57.53 297 PHE A O 1
#

Secondary structure (DSSP, 8-state):
--HHHHHHHHHHTT--HHHHHHHTTS-HHHHHHHHTTSSPPPHHHHHHHHHHHHTT--SS---SSSTTTSSSSSSSSSS--------------------------EEPTTT-PEE--GGGEEEEEEE-TTSSS--EEEEEEEHHHHHHHHSTTHHHHHHT-SHHHHHHHHHHHHHHHHHHHHHHHHHHHHHHTT-HHHHHHHHHHHHHHHHHHHHHHTT-HHHHHHHHHHHHHHHHHHHH-PPP-SS-HHHHHHHHHHHHHHHHHHHHHHHHHHHHHHHHHHHHHHHHHHHHHTTT-

InterPro domains:
  IPR001387 Cro/C1-type, helix-turn-helix domain [PF01381] (6-54)
  IPR001387 Cro/C1-type, helix-turn-helix domain [PS50943] (6-59)
  IPR001387 Cro/C1-type, helix-turn-helix domain [SM00530] (5-60)
  IPR001387 Cro/C1-type, helix-turn-helix domain [cd00093] (3-54)
  IPR010982 Lambda repressor-like, DNA-binding domain superfamily [G3DSA:1.10.260.40] (3-55)
  IPR010982 Lambda repressor-like, DNA-binding domain superfamily [SSF47413] (3-54)

pLDDT: mean 71.98, std 18.26, range [29.98, 98.06]

Organism: NCBI:txid2088